Protein AF-A0A957RXN4-F1 (afdb_monomer_lite)

Secondary structure (DSSP, 8-state):
--S-EEEEETTHHHHHHTS-HHHHHHHHHHHHHHHHHSS-SS-EE--GGGTT-EEEEEETTTEEEEEEEGGGSTTTTS-SS-GGGEEEEEEEEEGGGGSS------GGGEEEE-GGG-----HHHHHHHHHHTTSSS--------TTS-HHHHHHHHHHHHHHSTT---EEEEES-HHHHHHHHHHHHHH-GGGTTTEEEEEHHHHHHHHH-PPPPS-TTTTHHHHHHHHHTS-HHHHGGGGG-HHHHHHHIIIIIGGGBPPTT-PPPHHHHTT-SEETTEE-HHHHHHHHT--HHHHHHHHHHHHHHTTSSS-HHHHHHHHHHHHHHTT---GGGGG--EEEE--GGGS-TTT-

Foldseek 3Di:
DQWFWEWEFPCACVQLVPDDLQLNLLLLVQSLCCGLPVGDPDWDAADDLCHQWIWDDSDDQFKTWIKHQQCSDPNLVVDPDRSRRYMYTYYMDTNVCRNPHDDDDDSVSIDIDQSLPGDSDDPVLVVQLVQCVPDLDGDDDDDDDPPNCSLVSLLVSVLVVLPDPVFQAEEEEEAAPVSLVVSVSSCCRNPVVSPPRYHYDYLQRQLCQQQVDDGDRDLCPCLVVQLVVLVPDDCLLQPPCVVPSVVLSCCLQFQNLLLAADAPDDDDPVCVLSRQDYNHDGDLVSSCVVVVHDSSNSVSSNVVSVVCLPPPHNVVSVSLRSSVVCVVVVVGDPSVVSGPYYHYPPCVVGHNSSD

Sequence (355 aa):
MSGYRLLKHRQYERTAEHLPDSIRRKAEWAQVLLGTRGRTPNVKTTSGYNARWRRTPVQGYHYYLWWIPLSESQLAGSLSNGAGQTILVYSIRHHDETDDPIDLASIDDFEEIALTALDPRFDEQRAVGRHVDGVETALATVKGLPGSGKTISLFYLVRDLALQSNLQHLLYVTYTSRLKRAARDFLAAQAPEMEGRVHIRTLTELEKEITGLPTYVDPLGELADFQRYLDRQPASTLGTWRRYPASLYTEVRAHILGRTFPAGYSLPESRLAEAVFSEGHFDATAYAAARGLTGDEAGAAIRLAARLREDRFFLDQTAAGRALTLVGQRKLPAWLRQIDGLIVDEVQDLTLLQI

Radius of gyration: 25.47 Å; chains: 1; bounding box: 58×52×74 Å

pLDDT: mean 87.57, std 8.86, range [48.5, 97.56]

Structure (mmCIF, N/CA/C/O backbone):
data_AF-A0A957RXN4-F1
#
_entry.id   AF-A0A957RXN4-F1
#
loop_
_atom_site.group_PDB
_atom_site.id
_atom_site.type_symbol
_atom_site.label_atom_id
_atom_site.label_alt_id
_atom_site.label_comp_id
_atom_site.label_asym_id
_atom_site.label_entity_id
_atom_site.label_seq_id
_atom_site.pdbx_PDB_ins_code
_atom_site.Cartn_x
_atom_site.Cartn_y
_atom_site.Cartn_z
_atom_site.occupancy
_atom_site.B_iso_or_equiv
_atom_site.auth_seq_id
_atom_site.auth_comp_id
_atom_site.auth_asym_id
_atom_site.auth_atom_id
_atom_site.pdbx_PDB_model_num
ATOM 1 N N . MET A 1 1 ? -4.668 -0.131 -24.607 1.00 48.50 1 MET A N 1
ATOM 2 C CA . MET A 1 1 ? -3.220 -0.385 -24.444 1.00 48.50 1 MET A CA 1
ATOM 3 C C . MET A 1 1 ? -2.751 0.329 -23.186 1.00 48.50 1 MET A C 1
ATOM 5 O O . MET A 1 1 ? -2.477 1.520 -23.242 1.00 48.50 1 MET A O 1
ATOM 9 N N . SER A 1 2 ? -2.776 -0.339 -22.032 1.00 64.56 2 SER A N 1
ATOM 10 C CA . SER A 1 2 ? -2.429 0.269 -20.738 1.00 64.56 2 SER A CA 1
ATOM 11 C C . SER A 1 2 ? -1.012 -0.129 -20.318 1.00 64.56 2 SER A C 1
ATOM 13 O O . SER A 1 2 ? -0.832 -0.915 -19.394 1.00 64.56 2 SER A O 1
ATOM 15 N N . GLY A 1 3 ? -0.003 0.366 -21.034 1.00 82.75 3 GLY A N 1
ATOM 16 C CA . GLY A 1 3 ? 1.398 0.116 -20.698 1.00 82.75 3 GLY A CA 1
ATOM 17 C C . GLY A 1 3 ? 2.375 0.725 -21.701 1.00 82.75 3 GLY A C 1
ATOM 18 O O . GLY A 1 3 ? 1.981 1.196 -22.766 1.00 82.75 3 GLY A O 1
ATOM 19 N N . TYR A 1 4 ? 3.650 0.717 -21.331 1.00 93.19 4 TYR A N 1
ATOM 20 C CA . TYR A 1 4 ? 4.792 1.068 -22.162 1.00 93.19 4 TYR A CA 1
ATOM 21 C C . TYR A 1 4 ? 5.447 -0.209 -22.682 1.00 93.19 4 TYR A C 1
ATOM 23 O O . TYR A 1 4 ? 5.631 -1.177 -21.943 1.00 93.19 4 TYR A O 1
ATOM 31 N N . ARG A 1 5 ? 5.852 -0.180 -23.948 1.00 94.12 5 ARG A N 1
ATOM 32 C CA . ARG A 1 5 ? 6.668 -1.223 -24.563 1.00 94.12 5 ARG A CA 1
ATOM 33 C C . ARG A 1 5 ? 8.074 -1.177 -23.968 1.00 94.12 5 ARG A C 1
ATOM 35 O O . ARG A 1 5 ? 8.677 -0.103 -23.901 1.00 94.12 5 ARG A O 1
ATOM 42 N N . LEU A 1 6 ? 8.598 -2.327 -23.556 1.00 95.75 6 LEU A N 1
ATOM 43 C CA . LEU A 1 6 ? 9.956 -2.449 -23.031 1.00 95.75 6 LEU A CA 1
ATOM 44 C C . LEU A 1 6 ? 10.844 -3.162 -24.037 1.00 95.75 6 LEU A C 1
ATOM 46 O O . LEU A 1 6 ? 10.557 -4.290 -24.431 1.00 95.75 6 LEU A O 1
ATOM 50 N N . LEU A 1 7 ? 11.939 -2.507 -24.405 1.00 96.44 7 LEU A N 1
ATOM 51 C CA . LEU A 1 7 ? 13.006 -3.092 -25.201 1.00 96.44 7 LEU A CA 1
ATOM 52 C C . LEU A 1 7 ? 14.244 -3.211 -24.316 1.00 96.44 7 LEU A C 1
ATOM 54 O O . LEU A 1 7 ? 14.730 -2.205 -23.798 1.00 96.44 7 LEU A O 1
ATOM 58 N N . LYS A 1 8 ? 14.743 -4.426 -24.108 1.00 96.44 8 LYS A N 1
ATOM 59 C CA . LYS A 1 8 ? 15.916 -4.699 -23.275 1.00 96.44 8 LYS A CA 1
ATOM 60 C C . LYS A 1 8 ? 17.113 -5.012 -24.154 1.00 96.44 8 LYS A C 1
ATOM 62 O O . LYS A 1 8 ? 17.022 -5.830 -25.062 1.00 96.44 8 LYS A O 1
ATOM 67 N N . HIS A 1 9 ? 18.234 -4.362 -23.880 1.00 96.69 9 HIS A N 1
ATOM 68 C CA . HIS A 1 9 ? 19.461 -4.564 -24.634 1.00 96.69 9 HIS A CA 1
ATOM 69 C C . HIS A 1 9 ? 19.964 -6.007 -24.485 1.00 96.69 9 HIS A C 1
ATOM 71 O O . HIS A 1 9 ? 19.965 -6.560 -23.382 1.00 96.69 9 HIS A O 1
ATOM 77 N N . ARG A 1 10 ? 20.460 -6.609 -25.569 1.00 94.50 10 ARG A N 1
ATOM 78 C CA . ARG A 1 10 ? 20.927 -8.010 -25.604 1.00 94.50 10 ARG A CA 1
ATOM 79 C C . ARG A 1 10 ? 22.065 -8.323 -24.636 1.00 94.50 10 ARG A C 1
ATOM 81 O O . ARG A 1 10 ? 22.272 -9.473 -24.261 1.00 94.50 10 ARG A O 1
ATOM 88 N N . GLN A 1 11 ? 22.834 -7.315 -24.229 1.00 91.38 11 GLN A N 1
ATOM 89 C CA . GLN A 1 11 ? 23.916 -7.495 -23.255 1.00 91.38 11 GLN A CA 1
ATOM 90 C C . GLN A 1 11 ? 23.453 -7.382 -21.797 1.00 91.38 11 GLN A C 1
ATOM 92 O O . GLN A 1 11 ? 24.252 -7.642 -20.900 1.00 91.38 11 GLN A O 1
ATOM 97 N N . TYR A 1 12 ? 22.189 -7.026 -21.541 1.00 94.56 12 TYR A N 1
ATOM 98 C CA . TYR A 1 12 ? 21.676 -6.827 -20.186 1.00 94.56 12 TYR A CA 1
ATOM 99 C C . TYR A 1 12 ? 21.937 -8.039 -19.288 1.00 94.56 12 TYR A C 1
ATOM 101 O O . TYR A 1 12 ? 22.478 -7.883 -18.195 1.00 94.56 12 TYR A O 1
ATOM 109 N N . GLU A 1 13 ? 21.614 -9.246 -19.765 1.00 91.62 13 GLU A N 1
ATOM 110 C CA . GLU A 1 13 ? 21.745 -10.471 -18.966 1.00 91.62 13 GLU A CA 1
ATOM 111 C C . GLU A 1 13 ? 23.191 -10.742 -18.545 1.00 91.62 13 GLU A C 1
ATOM 113 O O . GLU A 1 13 ? 23.434 -11.055 -17.384 1.00 91.62 13 GLU A O 1
ATOM 118 N N . ARG A 1 14 ? 24.168 -10.481 -19.424 1.00 87.12 14 ARG A N 1
ATOM 119 C CA . ARG A 1 14 ? 25.599 -10.609 -19.093 1.00 87.12 14 ARG A CA 1
ATOM 120 C C . ARG A 1 14 ? 26.020 -9.676 -17.956 1.00 87.12 14 ARG A C 1
ATOM 122 O O . ARG A 1 14 ? 26.818 -10.039 -17.096 1.00 87.12 14 ARG A O 1
ATOM 129 N N . THR A 1 15 ? 25.465 -8.463 -17.931 1.00 82.94 15 THR A N 1
ATOM 130 C CA . THR A 1 15 ? 25.728 -7.512 -16.837 1.00 82.94 15 THR A CA 1
ATOM 131 C C . THR A 1 15 ? 24.982 -7.873 -15.553 1.00 82.94 15 THR A C 1
ATOM 133 O O . THR A 1 15 ? 25.435 -7.535 -14.464 1.00 82.94 15 THR A O 1
ATOM 136 N N . ALA A 1 16 ? 23.845 -8.563 -15.663 1.00 91.50 16 ALA A N 1
ATOM 137 C CA . ALA A 1 16 ? 22.990 -8.881 -14.530 1.00 91.50 16 ALA A CA 1
ATOM 138 C C . ALA A 1 16 ? 23.376 -10.192 -13.829 1.00 91.50 16 ALA A C 1
ATOM 140 O O . ALA A 1 16 ? 23.262 -10.259 -12.608 1.00 91.50 16 ALA A O 1
ATOM 141 N N . GLU A 1 17 ? 23.836 -11.215 -14.558 1.00 91.06 17 GLU A N 1
ATOM 142 C CA . GLU A 1 17 ? 24.052 -12.579 -14.040 1.00 91.06 17 GLU A CA 1
ATOM 143 C C . GLU A 1 17 ? 25.021 -12.640 -12.846 1.00 91.06 17 GLU A C 1
ATOM 145 O O . GLU A 1 17 ? 24.805 -13.402 -11.904 1.00 91.06 17 GLU A O 1
ATOM 150 N N . HIS A 1 18 ? 26.026 -11.763 -12.831 1.00 90.06 18 HIS A N 1
ATOM 151 C CA . HIS A 1 18 ? 27.044 -11.680 -11.781 1.00 90.06 18 HIS A CA 1
ATOM 152 C C . HIS A 1 18 ? 26.593 -10.895 -10.537 1.00 90.06 18 HIS A C 1
ATOM 154 O O . HIS A 1 18 ? 27.286 -10.890 -9.519 1.00 90.06 18 HIS A O 1
ATOM 160 N N . LEU A 1 19 ? 25.454 -10.201 -10.604 1.00 94.25 19 LEU A N 1
ATOM 161 C CA . LEU A 1 19 ? 24.966 -9.370 -9.507 1.00 94.25 19 LEU A CA 1
ATOM 162 C C . LEU A 1 19 ? 24.178 -10.198 -8.489 1.00 94.25 19 LEU A C 1
ATOM 164 O O . LEU A 1 19 ? 23.491 -11.142 -8.876 1.00 94.25 19 LEU A O 1
ATOM 168 N N . PRO A 1 20 ? 24.179 -9.809 -7.201 1.00 94.12 20 PRO A N 1
ATOM 169 C CA . PRO A 1 20 ? 23.340 -10.444 -6.194 1.00 94.12 20 PRO A CA 1
ATOM 170 C C . PRO A 1 20 ? 21.859 -10.469 -6.588 1.00 94.12 20 PRO A C 1
ATOM 172 O O . PRO A 1 20 ? 21.327 -9.488 -7.118 1.00 94.12 20 PRO A O 1
ATOM 175 N N . ASP A 1 21 ? 21.166 -11.551 -6.233 1.00 91.12 21 ASP A N 1
ATOM 176 C CA . ASP A 1 21 ? 19.738 -11.758 -6.501 1.00 91.12 21 ASP A CA 1
ATOM 177 C C . ASP A 1 21 ? 18.871 -10.560 -6.120 1.00 91.12 21 ASP A C 1
ATOM 179 O O . ASP A 1 21 ? 18.002 -10.150 -6.884 1.00 91.12 21 ASP A O 1
ATOM 183 N N . SER A 1 22 ? 19.136 -9.939 -4.972 1.00 90.75 22 SER A N 1
ATOM 184 C CA . SER A 1 22 ? 18.389 -8.769 -4.506 1.00 90.75 22 SER A CA 1
ATOM 185 C C . SER A 1 22 ? 18.465 -7.578 -5.469 1.00 90.75 22 SER A C 1
ATOM 187 O O . SER A 1 22 ? 17.469 -6.871 -5.645 1.00 90.75 22 SER A O 1
ATOM 189 N N . ILE A 1 23 ? 19.609 -7.375 -6.134 1.00 94.25 23 ILE A N 1
ATOM 190 C CA . ILE A 1 23 ? 19.787 -6.340 -7.158 1.00 94.25 23 ILE A CA 1
ATOM 191 C C . ILE A 1 23 ? 19.003 -6.717 -8.411 1.00 94.25 23 ILE A C 1
ATOM 193 O O . ILE A 1 23 ? 18.241 -5.889 -8.915 1.00 94.25 23 ILE A O 1
ATOM 197 N N . ARG A 1 24 ? 19.137 -7.967 -8.876 1.00 94.62 24 ARG A N 1
ATOM 198 C CA . ARG A 1 24 ? 18.434 -8.466 -10.069 1.00 94.62 24 ARG A CA 1
ATOM 199 C C . ARG A 1 24 ? 16.919 -8.339 -9.919 1.00 94.62 24 ARG A C 1
ATOM 201 O O . ARG A 1 24 ? 16.276 -7.711 -10.754 1.00 94.62 24 ARG A O 1
ATOM 208 N N . ARG A 1 25 ? 16.358 -8.812 -8.801 1.00 92.69 25 ARG A N 1
ATOM 209 C CA . ARG A 1 25 ? 14.919 -8.719 -8.495 1.00 92.69 25 ARG A CA 1
ATOM 210 C C . ARG A 1 25 ? 14.430 -7.277 -8.414 1.00 92.69 25 ARG A C 1
ATOM 212 O O . ARG A 1 25 ? 13.366 -6.942 -8.931 1.00 92.69 25 ARG A O 1
ATOM 219 N N . LYS A 1 26 ? 15.213 -6.376 -7.816 1.00 93.38 26 LYS A N 1
ATOM 220 C CA . LYS A 1 26 ? 14.838 -4.959 -7.753 1.00 93.38 26 LYS A CA 1
ATOM 221 C C . LYS A 1 26 ? 14.933 -4.259 -9.111 1.00 93.38 26 LYS A C 1
ATOM 223 O O . LYS A 1 26 ? 14.117 -3.378 -9.386 1.00 93.38 26 LYS A O 1
ATOM 228 N N . ALA A 1 27 ? 15.883 -4.642 -9.960 1.00 95.62 27 ALA A N 1
ATOM 229 C CA . ALA A 1 27 ? 15.973 -4.161 -11.334 1.00 95.62 27 ALA A CA 1
ATOM 230 C C . ALA A 1 27 ? 14.812 -4.680 -12.192 1.00 95.62 27 ALA A C 1
ATOM 232 O O . ALA A 1 27 ? 14.206 -3.910 -12.930 1.00 95.62 27 ALA A O 1
ATOM 233 N N . GLU A 1 28 ? 14.446 -5.949 -12.045 1.00 95.56 28 GLU A N 1
ATOM 234 C CA . GLU A 1 28 ? 13.275 -6.550 -12.681 1.00 95.56 28 GLU A CA 1
ATOM 235 C C . GLU A 1 28 ? 11.976 -5.853 -12.241 1.00 95.56 28 GLU A C 1
ATOM 237 O O . GLU A 1 28 ? 11.159 -5.468 -13.074 1.00 95.56 28 GLU A O 1
ATOM 242 N N . TRP A 1 29 ? 11.825 -5.542 -10.949 1.00 94.88 29 TRP A N 1
ATOM 243 C CA . TRP A 1 29 ? 10.696 -4.738 -10.471 1.00 94.88 29 TRP A CA 1
ATOM 244 C C . TRP A 1 29 ? 10.676 -3.325 -11.067 1.00 94.88 29 TRP A C 1
ATOM 246 O O . TRP A 1 29 ? 9.615 -2.801 -11.412 1.00 94.88 29 TRP A O 1
ATOM 256 N N . ALA A 1 30 ? 11.839 -2.689 -11.213 1.00 95.69 30 ALA A N 1
ATOM 257 C CA . ALA A 1 30 ? 11.925 -1.399 -11.884 1.00 95.69 30 ALA A CA 1
ATOM 258 C C . ALA A 1 30 ? 11.493 -1.499 -13.356 1.00 95.69 30 ALA A C 1
ATOM 260 O O . ALA A 1 30 ? 10.769 -0.620 -13.816 1.00 95.69 30 ALA A O 1
ATOM 261 N N . GLN A 1 31 ? 11.843 -2.578 -14.061 1.00 96.81 31 GLN A N 1
ATOM 262 C CA . GLN A 1 31 ? 11.352 -2.843 -15.417 1.00 96.81 31 GLN A CA 1
ATOM 263 C C . GLN A 1 31 ? 9.829 -3.004 -15.444 1.00 96.81 31 GLN A C 1
ATOM 265 O O . GLN A 1 31 ? 9.175 -2.328 -16.232 1.00 96.81 31 GLN A O 1
ATOM 270 N N . VAL A 1 32 ? 9.243 -3.784 -14.527 1.00 95.44 32 VAL A N 1
ATOM 271 C CA . VAL A 1 32 ? 7.778 -3.900 -14.393 1.00 95.44 32 VAL A CA 1
ATOM 272 C C . VAL A 1 32 ? 7.134 -2.518 -14.255 1.00 95.44 32 VAL A C 1
ATOM 274 O O . VAL A 1 32 ? 6.214 -2.186 -14.993 1.00 95.44 32 VAL A O 1
ATOM 277 N N . LEU A 1 33 ? 7.657 -1.663 -13.371 1.00 94.69 33 LEU A N 1
ATOM 278 C CA . LEU A 1 33 ? 7.144 -0.303 -13.179 1.00 94.69 33 LEU A CA 1
ATOM 279 C C . LEU A 1 33 ? 7.286 0.583 -14.423 1.00 94.69 33 LEU A C 1
ATOM 281 O O . LEU A 1 33 ? 6.378 1.368 -14.713 1.00 94.69 33 LEU A O 1
ATOM 285 N N . LEU A 1 34 ? 8.399 0.467 -15.152 1.00 96.25 34 LEU A N 1
ATOM 286 C CA . LEU A 1 34 ? 8.597 1.166 -16.420 1.00 96.25 34 LEU A CA 1
ATOM 287 C C . LEU A 1 34 ? 7.560 0.719 -17.449 1.00 96.25 34 LEU A C 1
ATOM 289 O O . LEU A 1 34 ? 6.917 1.573 -18.047 1.00 96.25 34 LEU A O 1
ATOM 293 N N . GLY A 1 35 ? 7.325 -0.582 -17.601 1.00 94.75 35 GLY A N 1
ATOM 294 C CA . GLY A 1 35 ? 6.319 -1.080 -18.537 1.00 94.75 35 GLY A CA 1
ATOM 295 C C . GLY A 1 35 ? 4.885 -0.784 -18.098 1.00 94.75 35 GLY A C 1
ATOM 296 O O . GLY A 1 35 ? 4.019 -0.569 -18.934 1.00 94.75 35 GLY A O 1
ATOM 297 N N . THR A 1 36 ? 4.605 -0.681 -16.798 1.00 93.25 36 THR A N 1
ATOM 298 C CA . THR A 1 36 ? 3.260 -0.335 -16.315 1.00 93.25 36 THR A CA 1
ATOM 299 C C . THR A 1 36 ? 2.969 1.168 -16.407 1.00 93.25 36 THR A C 1
ATOM 301 O O . THR A 1 36 ? 1.869 1.559 -16.787 1.00 93.25 36 THR A O 1
ATOM 304 N N . ARG A 1 37 ? 3.920 2.038 -16.031 1.00 92.12 37 ARG A N 1
ATOM 305 C CA . ARG A 1 37 ? 3.672 3.487 -15.830 1.00 92.12 37 ARG A CA 1
ATOM 306 C C . ARG A 1 37 ? 4.609 4.422 -16.587 1.00 92.12 37 ARG A C 1
ATOM 308 O O . ARG A 1 37 ? 4.477 5.638 -16.457 1.00 92.12 37 ARG A O 1
ATOM 315 N N . GLY A 1 38 ? 5.608 3.890 -17.275 1.00 93.31 38 GLY A N 1
ATOM 316 C CA . GLY A 1 38 ? 6.622 4.667 -17.986 1.00 93.31 38 GLY A CA 1
ATOM 317 C C . GLY A 1 38 ? 7.681 5.313 -17.095 1.00 93.31 38 GLY A C 1
ATOM 318 O O . GLY A 1 38 ? 8.528 6.066 -17.575 1.00 93.31 38 GLY A O 1
ATOM 319 N N . ARG A 1 39 ? 7.627 5.072 -15.779 1.00 93.00 39 ARG A N 1
ATOM 320 C CA . ARG A 1 39 ? 8.529 5.678 -14.793 1.00 93.00 39 ARG A CA 1
ATOM 321 C C . ARG A 1 39 ? 8.655 4.840 -13.529 1.00 93.00 39 ARG A C 1
ATOM 323 O O . ARG A 1 39 ? 7.731 4.127 -13.141 1.00 93.00 39 ARG A O 1
ATOM 330 N N . THR A 1 40 ? 9.761 5.035 -12.820 1.00 93.62 40 THR A N 1
ATOM 331 C CA . THR A 1 40 ? 9.982 4.498 -11.471 1.00 93.62 40 THR A CA 1
ATOM 332 C C . THR A 1 40 ? 9.827 5.599 -10.410 1.00 93.62 40 THR A C 1
ATOM 334 O O . THR A 1 40 ? 9.987 6.774 -10.736 1.00 93.62 40 THR A O 1
ATOM 337 N N . PRO A 1 41 ? 9.534 5.264 -9.136 1.00 88.19 41 PRO A N 1
ATOM 338 C CA . PRO A 1 41 ? 9.367 6.257 -8.069 1.00 88.19 41 PRO A CA 1
ATOM 339 C C . PRO A 1 41 ? 10.595 7.141 -7.840 1.00 88.19 41 PRO A C 1
ATOM 341 O O . PRO A 1 41 ? 10.456 8.336 -7.614 1.00 88.19 41 PRO A O 1
ATOM 344 N N . ASN A 1 42 ? 11.788 6.546 -7.927 1.00 91.19 42 ASN A N 1
ATOM 345 C CA . ASN A 1 42 ? 13.060 7.240 -7.773 1.00 91.19 42 ASN A CA 1
ATOM 346 C C . ASN A 1 42 ? 13.817 7.179 -9.095 1.00 91.19 42 ASN A C 1
ATOM 348 O O . ASN A 1 42 ? 14.063 6.087 -9.612 1.00 91.19 42 ASN A O 1
ATOM 352 N N . VAL A 1 43 ? 14.179 8.344 -9.623 1.00 94.25 43 VAL A N 1
ATOM 353 C CA . VAL A 1 43 ? 14.952 8.496 -10.857 1.00 94.25 43 VAL A CA 1
ATOM 354 C C . VAL A 1 43 ? 16.053 9.510 -10.599 1.00 94.25 43 VAL A C 1
ATOM 356 O O . VAL A 1 43 ? 15.793 10.586 -10.065 1.00 94.25 43 VAL A O 1
ATOM 359 N N . LYS A 1 44 ? 17.280 9.171 -10.986 1.00 93.75 44 LYS A N 1
ATOM 360 C CA . LYS A 1 44 ? 18.401 10.104 -11.048 1.00 93.75 44 LYS A CA 1
ATOM 361 C C . LYS A 1 44 ? 18.721 10.407 -12.499 1.00 93.75 44 LYS A C 1
ATOM 363 O O . LYS A 1 44 ? 18.747 9.501 -13.333 1.00 93.75 44 LYS A O 1
ATOM 368 N N . THR A 1 45 ? 18.973 11.673 -12.778 1.00 91.94 45 THR A N 1
ATOM 369 C CA . THR A 1 45 ? 19.451 12.129 -14.078 1.00 91.94 45 THR A CA 1
ATOM 370 C C . THR A 1 45 ? 20.955 11.894 -14.213 1.00 91.94 45 THR A C 1
ATOM 372 O O . THR A 1 45 ? 21.659 11.546 -13.251 1.00 91.94 45 THR A O 1
ATOM 375 N N . THR A 1 46 ? 21.432 12.048 -15.438 1.00 92.31 46 THR A N 1
ATOM 376 C CA . THR A 1 46 ? 22.833 11.943 -15.845 1.00 92.31 46 THR A CA 1
ATOM 377 C C . THR A 1 46 ? 23.242 13.207 -16.597 1.00 92.31 46 THR A C 1
ATOM 379 O O . THR A 1 46 ? 22.401 13.946 -17.119 1.00 92.31 46 THR A O 1
ATOM 382 N N . SER A 1 47 ? 24.545 13.452 -16.653 1.00 89.00 47 SER A N 1
ATOM 383 C CA . SER A 1 47 ? 25.182 14.552 -17.382 1.00 89.00 47 SER A CA 1
ATOM 384 C C . SER A 1 47 ? 26.313 14.015 -18.267 1.00 89.00 47 SER A C 1
ATOM 386 O O . SER A 1 47 ? 26.600 12.820 -18.240 1.00 89.00 47 SER A O 1
ATOM 388 N N . GLY A 1 48 ? 26.958 14.882 -19.053 1.00 90.50 48 GLY A N 1
ATOM 389 C CA . GLY A 1 48 ? 28.087 14.490 -19.906 1.00 90.50 48 GLY A CA 1
ATOM 390 C C . GLY A 1 48 ? 27.667 13.599 -21.079 1.00 90.50 48 GLY A C 1
ATOM 391 O O . GLY A 1 48 ? 26.590 13.795 -21.644 1.00 90.50 48 GLY A O 1
ATOM 392 N N . TYR A 1 49 ? 28.505 12.617 -21.432 1.00 87.38 49 TYR A N 1
ATOM 393 C CA . TYR A 1 49 ? 28.267 11.685 -22.549 1.00 87.38 49 TYR A CA 1
ATOM 394 C C . TYR A 1 49 ? 26.927 10.957 -22.451 1.00 87.38 49 TYR A C 1
ATOM 396 O O . TYR A 1 49 ? 26.266 10.715 -23.456 1.00 87.38 49 TYR A O 1
ATOM 404 N N . ASN A 1 50 ? 26.498 10.670 -21.225 1.00 92.31 50 ASN A N 1
ATOM 405 C CA . ASN A 1 50 ? 25.268 9.950 -20.953 1.00 92.31 50 ASN A CA 1
ATOM 406 C C . ASN A 1 50 ? 24.075 10.873 -20.690 1.00 92.31 50 ASN A C 1
ATOM 408 O O . ASN A 1 50 ? 23.089 10.422 -20.109 1.00 92.31 50 ASN A O 1
ATOM 412 N N . ALA A 1 51 ? 24.126 12.157 -21.058 1.00 89.12 51 ALA A N 1
ATOM 413 C CA . ALA A 1 51 ? 22.997 13.067 -20.878 1.00 89.12 51 ALA A CA 1
ATOM 414 C C . ALA A 1 51 ? 21.689 12.463 -21.432 1.00 89.12 51 ALA A C 1
ATOM 416 O O . ALA A 1 51 ? 21.689 11.803 -22.469 1.00 89.12 51 ALA A O 1
ATOM 417 N N . ARG A 1 52 ? 20.568 12.719 -20.739 1.00 91.69 52 ARG A N 1
ATOM 418 C CA . ARG A 1 52 ? 19.207 12.179 -20.993 1.00 91.69 52 ARG A CA 1
ATOM 419 C C . ARG A 1 52 ? 18.952 10.747 -20.529 1.00 91.69 52 ARG A C 1
ATOM 421 O O . ARG A 1 52 ? 17.789 10.389 -20.342 1.00 91.69 52 ARG A O 1
ATOM 428 N N . TRP A 1 53 ? 19.989 9.953 -20.279 1.00 95.25 53 TRP A N 1
ATOM 429 C CA . TRP A 1 53 ? 19.796 8.673 -19.609 1.00 95.25 53 TRP A CA 1
ATOM 430 C C . TRP A 1 53 ? 19.236 8.857 -18.197 1.00 95.25 53 TRP A C 1
ATOM 432 O O . TRP A 1 53 ? 19.419 9.873 -17.520 1.00 95.25 53 TRP A O 1
ATOM 442 N N . ARG A 1 54 ? 18.503 7.846 -17.747 1.00 96.56 54 ARG A N 1
ATOM 443 C CA . ARG A 1 54 ? 17.881 7.813 -16.429 1.00 96.56 54 ARG A CA 1
ATOM 444 C C . ARG A 1 54 ? 18.404 6.621 -15.661 1.00 96.56 54 ARG A C 1
ATOM 446 O O . ARG A 1 54 ? 18.641 5.551 -16.216 1.00 96.56 54 ARG A O 1
ATOM 453 N N . ARG A 1 55 ? 18.563 6.825 -14.357 1.00 96.25 55 ARG A N 1
ATOM 454 C CA . ARG A 1 55 ? 19.104 5.834 -13.432 1.00 96.25 55 ARG A CA 1
ATOM 455 C C . ARG A 1 55 ? 18.118 5.577 -12.312 1.00 96.25 55 ARG A C 1
ATOM 457 O O . ARG A 1 55 ? 17.838 6.467 -11.507 1.00 96.25 55 ARG A O 1
ATOM 464 N N . THR A 1 56 ? 17.621 4.353 -12.221 1.00 96.75 56 THR A N 1
ATOM 465 C CA . THR A 1 56 ? 16.781 3.920 -11.101 1.00 96.75 56 THR A CA 1
ATOM 466 C C . THR A 1 56 ? 17.646 3.177 -10.086 1.00 96.75 56 THR A C 1
ATOM 468 O O . THR A 1 56 ? 18.243 2.166 -10.447 1.00 96.75 56 THR A O 1
ATOM 471 N N . PRO A 1 57 ? 17.732 3.622 -8.819 1.00 95.62 57 PRO A N 1
ATOM 472 C CA . PRO A 1 57 ? 18.554 2.944 -7.821 1.00 95.62 57 PRO A CA 1
ATOM 473 C C . PRO A 1 57 ? 18.028 1.538 -7.505 1.00 95.62 57 PRO A C 1
ATOM 475 O O . PRO A 1 57 ? 16.898 1.380 -7.030 1.00 95.62 57 PRO A O 1
ATOM 478 N N . VAL A 1 58 ? 18.864 0.519 -7.706 1.00 93.69 58 VAL A N 1
ATOM 479 C CA . VAL A 1 58 ? 18.541 -0.893 -7.426 1.00 93.69 58 VAL A CA 1
ATOM 480 C C . VAL A 1 58 ? 19.281 -1.436 -6.203 1.00 93.69 58 VAL A C 1
ATOM 482 O O . VAL A 1 58 ? 18.809 -2.380 -5.584 1.00 93.69 58 VAL A O 1
ATOM 485 N N . GLN A 1 59 ? 20.321 -0.750 -5.725 1.00 91.19 59 GLN A N 1
ATOM 486 C CA . GLN A 1 59 ? 20.929 -1.009 -4.416 1.00 91.19 59 GLN A CA 1
ATOM 487 C C . GLN A 1 59 ? 21.506 0.284 -3.830 1.00 91.19 59 GLN A C 1
ATOM 489 O O . GLN A 1 59 ? 22.613 0.687 -4.175 1.00 91.19 59 GLN A O 1
ATOM 494 N N . GLY A 1 60 ? 20.752 0.946 -2.945 1.00 84.94 60 GLY A N 1
ATOM 495 C CA . GLY A 1 60 ? 21.189 2.193 -2.309 1.00 84.94 60 GLY A CA 1
ATOM 496 C C . GLY A 1 60 ? 21.733 3.208 -3.321 1.00 84.94 60 GLY A C 1
ATOM 497 O O . GLY A 1 60 ? 21.035 3.571 -4.267 1.00 84.94 60 GLY A O 1
ATOM 498 N N . TYR A 1 61 ? 22.982 3.628 -3.121 1.00 87.44 61 TYR A N 1
ATOM 499 C CA . TYR A 1 61 ? 23.710 4.528 -4.018 1.00 87.44 61 TYR A CA 1
ATOM 500 C C . TYR A 1 61 ? 24.734 3.817 -4.915 1.00 87.44 61 TYR A C 1
ATOM 502 O O . TYR A 1 61 ? 25.435 4.503 -5.653 1.00 87.44 61 TYR A O 1
ATOM 510 N N . HIS A 1 62 ? 24.793 2.483 -4.877 1.00 92.88 62 HIS A N 1
ATOM 511 C CA . HIS A 1 62 ? 25.861 1.690 -5.489 1.00 92.88 62 HIS A CA 1
ATOM 512 C C . HIS A 1 62 ? 25.516 1.187 -6.883 1.00 92.88 62 HIS A C 1
ATOM 514 O O . HIS A 1 62 ? 26.343 1.314 -7.771 1.00 92.88 62 HIS A O 1
ATOM 520 N N . TYR A 1 63 ? 24.307 0.660 -7.095 1.00 96.00 63 TYR A N 1
ATOM 521 C CA . TYR A 1 63 ? 23.895 0.126 -8.398 1.00 96.00 63 TYR A CA 1
ATOM 522 C C . TYR A 1 63 ? 22.616 0.773 -8.911 1.00 96.00 63 TYR A C 1
ATOM 524 O O . TYR A 1 63 ? 21.668 1.020 -8.150 1.00 96.00 63 TYR A O 1
ATOM 532 N N . TYR A 1 64 ? 22.572 0.985 -10.225 1.00 96.75 64 TYR A N 1
ATOM 533 C CA . TYR A 1 64 ? 21.463 1.622 -10.924 1.00 96.75 64 TYR A CA 1
ATOM 534 C C . TYR A 1 64 ? 21.047 0.829 -12.159 1.00 96.75 64 TYR A C 1
ATOM 536 O O . TYR A 1 64 ? 21.895 0.396 -12.933 1.00 96.75 64 TYR A O 1
ATOM 544 N N . LEU A 1 65 ? 19.738 0.698 -12.369 1.00 97.56 65 LEU A N 1
ATOM 545 C CA . LEU A 1 65 ? 19.169 0.312 -13.656 1.00 97.56 65 LEU A CA 1
ATOM 546 C C . LEU A 1 65 ? 19.195 1.524 -14.589 1.00 97.56 65 LEU A C 1
ATOM 548 O O . LEU A 1 65 ? 18.623 2.566 -14.251 1.00 97.56 65 LEU A O 1
ATOM 552 N N . TRP A 1 66 ? 19.816 1.370 -15.753 1.00 97.19 66 TRP A N 1
ATOM 553 C CA . TRP A 1 66 ? 19.919 2.403 -16.778 1.00 97.19 66 TRP A CA 1
ATOM 554 C C . TRP A 1 66 ? 18.867 2.218 -17.859 1.00 97.19 66 TRP A C 1
ATOM 556 O O . TRP A 1 66 ? 18.727 1.137 -18.436 1.00 97.19 66 TRP A O 1
ATOM 566 N N . TRP A 1 67 ? 18.125 3.286 -18.131 1.00 97.31 67 TRP A N 1
ATOM 567 C CA . TRP A 1 67 ? 17.042 3.279 -19.105 1.00 97.31 67 TRP A CA 1
ATOM 568 C C . TRP A 1 67 ? 16.818 4.663 -19.714 1.00 97.31 67 TRP A C 1
ATOM 570 O O . TRP A 1 67 ? 17.241 5.681 -19.161 1.00 97.31 67 TRP A O 1
ATOM 580 N N . ILE A 1 68 ? 16.130 4.706 -20.851 1.00 96.50 68 ILE A N 1
ATOM 581 C CA . ILE A 1 68 ? 15.772 5.945 -21.547 1.00 96.50 68 ILE A CA 1
ATOM 582 C C . ILE A 1 68 ? 14.472 5.743 -22.345 1.00 96.50 68 ILE A C 1
ATOM 584 O O . ILE A 1 68 ? 14.283 4.678 -22.937 1.00 96.50 68 ILE A O 1
ATOM 588 N N . PRO A 1 69 ? 13.541 6.713 -22.384 1.00 95.56 69 PRO A N 1
ATOM 589 C CA . PRO A 1 69 ? 12.456 6.682 -23.363 1.00 95.56 69 PRO A CA 1
ATOM 590 C C . PRO A 1 69 ? 13.022 6.729 -24.781 1.00 95.56 69 PRO A C 1
ATOM 592 O O . PRO A 1 69 ? 13.893 7.550 -25.066 1.00 95.56 69 PRO A O 1
ATOM 595 N N . LEU A 1 70 ? 12.510 5.900 -25.691 1.00 94.62 70 LEU A N 1
ATOM 596 C CA . LEU A 1 70 ? 13.011 5.842 -27.067 1.00 94.62 70 LEU A CA 1
ATOM 597 C C . LEU A 1 70 ? 12.964 7.222 -27.742 1.00 94.62 70 LEU A C 1
ATOM 599 O O . LEU A 1 70 ? 13.928 7.607 -28.401 1.00 94.62 70 LEU A O 1
ATOM 603 N N . SER A 1 71 ? 11.907 8.001 -27.492 1.00 92.62 71 SER A N 1
ATOM 604 C CA . SER A 1 71 ? 11.741 9.376 -27.985 1.00 92.62 71 SER A CA 1
ATOM 605 C C . SER A 1 71 ? 12.822 10.367 -27.532 1.00 92.62 71 SER A C 1
ATOM 607 O O . SER A 1 71 ? 12.967 11.421 -28.142 1.00 92.62 71 SER A O 1
ATOM 609 N N . GLU A 1 72 ? 13.558 10.073 -26.458 1.00 92.50 72 GLU A N 1
ATOM 610 C CA . GLU A 1 72 ? 14.638 10.923 -25.930 1.00 92.50 72 GLU A CA 1
ATOM 611 C C . GLU A 1 72 ? 16.036 10.435 -26.346 1.00 92.50 72 GLU A C 1
ATOM 613 O O . GLU A 1 72 ? 17.026 11.149 -26.150 1.00 92.50 72 GLU A O 1
ATOM 618 N N . SER A 1 73 ? 16.111 9.237 -26.931 1.00 91.88 73 SER A N 1
ATOM 619 C CA . SER A 1 73 ? 17.347 8.606 -27.389 1.00 91.88 73 SER A CA 1
ATOM 620 C C . SER A 1 73 ? 17.750 9.053 -28.798 1.00 91.88 73 SER A C 1
ATOM 622 O O . SER A 1 73 ? 16.964 9.637 -29.544 1.00 91.88 73 SER A O 1
ATOM 624 N N . GLN A 1 74 ? 18.977 8.714 -29.194 1.00 88.75 74 GLN A N 1
ATOM 625 C CA . GLN A 1 74 ? 19.468 8.919 -30.562 1.00 88.75 74 GLN A CA 1
ATOM 626 C C . GLN A 1 74 ? 18.732 8.036 -31.589 1.00 88.75 74 GLN A C 1
ATOM 628 O O . GLN A 1 74 ? 18.728 8.339 -32.777 1.00 88.75 74 GLN A O 1
ATOM 633 N N . LEU A 1 75 ? 18.041 6.989 -31.124 1.00 89.69 75 LEU A N 1
ATOM 634 C CA . LEU A 1 75 ? 17.284 6.045 -31.943 1.00 89.69 75 LEU A CA 1
ATOM 635 C C . LEU A 1 75 ? 15.813 6.455 -32.125 1.00 89.69 75 LEU A C 1
ATOM 637 O O . LEU A 1 75 ? 15.019 5.650 -32.606 1.00 89.69 75 LEU A O 1
ATOM 641 N N . ALA A 1 76 ? 15.405 7.677 -31.763 1.00 86.00 76 ALA A N 1
ATOM 642 C CA . ALA A 1 76 ? 13.996 8.091 -31.791 1.00 86.00 76 ALA A CA 1
ATOM 643 C C . ALA A 1 76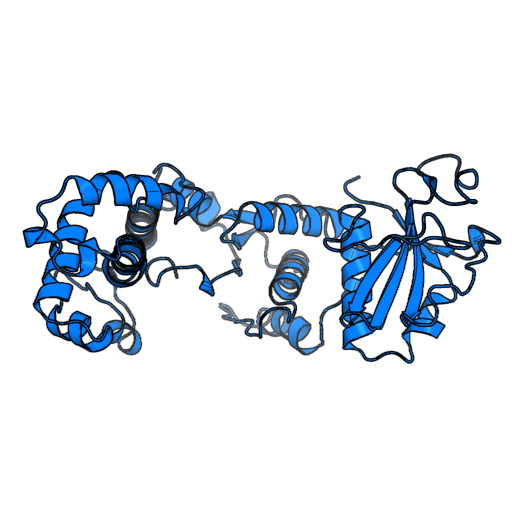 ? 13.315 7.921 -33.169 1.00 86.00 76 ALA A C 1
ATOM 645 O O . ALA A 1 76 ? 12.116 7.660 -33.225 1.00 86.00 76 ALA A O 1
ATOM 646 N N . GLY A 1 77 ? 14.077 8.028 -34.266 1.00 82.12 77 GLY A N 1
ATOM 647 C CA . GLY A 1 77 ? 13.593 7.832 -35.640 1.00 82.12 77 GLY A CA 1
ATOM 648 C C . GLY A 1 77 ? 13.553 6.375 -36.125 1.00 82.12 77 GLY A C 1
ATOM 649 O O . GLY A 1 77 ? 13.118 6.131 -37.245 1.00 82.12 77 GLY A O 1
ATOM 650 N N . SER A 1 78 ? 14.007 5.412 -35.315 1.00 80.00 78 SER A N 1
ATOM 651 C CA . SER A 1 78 ? 14.105 3.991 -35.700 1.00 80.00 78 SER A CA 1
ATOM 652 C C . SER A 1 78 ? 12.753 3.275 -35.782 1.00 80.00 78 SER A C 1
ATOM 654 O O . SER A 1 78 ? 12.624 2.289 -36.503 1.00 80.00 78 SER A O 1
ATOM 656 N N . LEU A 1 79 ? 11.730 3.778 -35.083 1.00 75.62 79 LEU A N 1
ATOM 657 C CA . LEU A 1 79 ? 10.369 3.249 -35.129 1.00 75.62 79 LEU A CA 1
ATOM 658 C C . LEU A 1 79 ? 9.416 4.310 -35.676 1.00 75.62 79 LEU A C 1
ATOM 660 O O . LEU A 1 79 ? 9.268 5.385 -35.098 1.00 75.62 79 LEU A O 1
ATOM 664 N N . SER A 1 80 ? 8.722 3.974 -36.764 1.00 66.38 80 SER A N 1
ATOM 665 C CA . SER A 1 80 ? 7.743 4.852 -37.416 1.00 66.38 80 SER A CA 1
ATOM 666 C C . SER A 1 80 ? 6.505 5.133 -36.553 1.00 66.38 80 SER A C 1
ATOM 668 O O . SER A 1 80 ? 5.868 6.164 -36.738 1.00 66.38 80 SER A O 1
ATOM 670 N N . ASN A 1 81 ? 6.188 4.260 -35.586 1.00 70.38 81 ASN A N 1
ATOM 671 C CA . ASN A 1 81 ? 5.085 4.406 -34.633 1.00 70.38 81 ASN A CA 1
ATOM 672 C C . ASN A 1 81 ? 5.497 3.921 -33.229 1.00 70.38 81 ASN A C 1
ATOM 674 O O . ASN A 1 81 ? 6.251 2.962 -33.088 1.00 70.38 81 ASN A O 1
ATOM 678 N N . GLY A 1 82 ? 4.966 4.555 -32.176 1.00 73.19 82 GLY A N 1
ATOM 679 C CA . GLY A 1 82 ? 5.101 4.073 -30.790 1.00 73.19 82 GLY A CA 1
ATOM 680 C C . GLY A 1 82 ? 6.349 4.531 -30.021 1.00 73.19 82 GLY A C 1
ATOM 681 O O . GLY A 1 82 ? 6.534 4.122 -28.873 1.00 73.19 82 GLY A O 1
ATOM 682 N N . ALA A 1 83 ? 7.177 5.419 -30.585 1.00 75.19 83 ALA A N 1
ATOM 683 C CA . ALA A 1 83 ? 8.393 5.910 -29.922 1.00 75.19 83 ALA A CA 1
ATOM 684 C C . ALA A 1 83 ? 8.126 6.598 -28.567 1.00 75.19 83 ALA A C 1
ATOM 686 O O . ALA A 1 83 ? 8.892 6.422 -27.622 1.00 75.19 83 ALA A O 1
ATOM 687 N N . GLY A 1 84 ? 7.005 7.318 -28.436 1.00 80.19 84 GLY A N 1
ATOM 688 C CA . GLY A 1 84 ? 6.601 7.972 -27.182 1.00 80.19 84 GLY A CA 1
ATOM 689 C C . GLY A 1 84 ? 6.111 7.021 -26.080 1.00 80.19 84 GLY A C 1
ATOM 690 O O . GLY A 1 84 ? 5.964 7.442 -24.935 1.00 80.19 84 GLY A O 1
ATOM 691 N N . GLN A 1 85 ? 5.864 5.748 -26.401 1.00 89.94 85 GLN A N 1
ATOM 692 C CA . GLN A 1 85 ? 5.426 4.714 -25.453 1.00 89.94 85 GLN A CA 1
ATOM 693 C C . GLN A 1 85 ? 6.409 3.539 -25.378 1.00 89.94 85 GLN A C 1
ATOM 695 O O . GLN A 1 85 ? 6.058 2.473 -24.883 1.00 89.94 85 GLN A O 1
ATOM 700 N N . THR A 1 86 ? 7.643 3.730 -25.848 1.00 95.19 86 THR A N 1
ATOM 701 C CA . THR A 1 86 ? 8.692 2.707 -25.814 1.00 95.19 86 THR A CA 1
ATOM 702 C C . THR A 1 86 ? 9.821 3.148 -24.893 1.00 95.19 86 THR A C 1
ATOM 704 O O . THR A 1 86 ? 10.270 4.294 -24.951 1.00 95.19 86 THR A O 1
ATOM 707 N N . ILE A 1 87 ? 10.291 2.243 -24.039 1.00 96.81 87 ILE A N 1
ATOM 708 C CA . ILE A 1 87 ? 11.409 2.468 -23.122 1.00 96.81 87 ILE A CA 1
ATOM 709 C C . ILE A 1 87 ? 12.506 1.4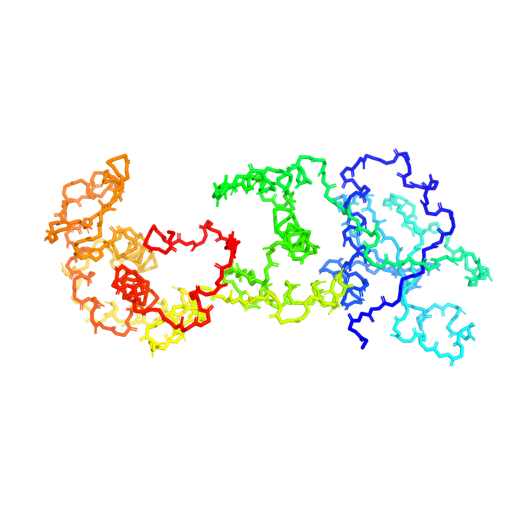57 -23.424 1.00 96.81 87 ILE A C 1
ATOM 711 O O . ILE A 1 87 ? 12.257 0.254 -23.484 1.00 96.81 87 ILE A O 1
ATOM 715 N N . LEU A 1 88 ? 13.724 1.968 -23.578 1.00 97.38 88 LEU A N 1
ATOM 716 C CA . LEU A 1 88 ? 14.933 1.175 -23.717 1.00 97.38 88 LEU A CA 1
ATOM 717 C C . LEU A 1 88 ? 15.525 0.922 -22.329 1.00 97.38 88 LEU A C 1
ATOM 719 O O . LEU A 1 88 ? 15.797 1.866 -21.585 1.00 97.38 88 LEU A O 1
ATOM 723 N N . VAL A 1 89 ? 15.737 -0.343 -21.988 1.00 97.44 89 VAL A N 1
ATOM 724 C CA . VAL A 1 89 ? 16.424 -0.802 -20.778 1.00 97.44 89 VAL A CA 1
ATOM 725 C C . VAL A 1 89 ? 17.792 -1.323 -21.195 1.00 97.44 89 VAL A C 1
ATOM 727 O O . VAL A 1 89 ? 17.880 -2.269 -21.973 1.00 97.44 89 VAL A O 1
ATOM 730 N N . TYR A 1 90 ? 18.862 -0.702 -20.704 1.00 96.44 90 TYR A N 1
ATOM 731 C CA . TYR A 1 90 ? 20.207 -0.959 -21.220 1.00 96.44 90 TYR A CA 1
ATOM 732 C C . TYR A 1 90 ? 20.997 -1.949 -20.364 1.00 96.44 90 TYR A C 1
ATOM 734 O O . TYR A 1 90 ? 21.286 -3.059 -20.801 1.00 96.44 90 TYR A O 1
ATOM 742 N N . SER A 1 91 ? 21.327 -1.578 -19.128 1.00 96.00 91 SER A N 1
ATOM 743 C CA . SER A 1 91 ? 22.109 -2.429 -18.227 1.00 96.00 91 SER A CA 1
ATOM 744 C C . SER A 1 91 ? 21.885 -2.059 -16.762 1.00 96.00 91 SER A C 1
ATOM 746 O O . SER A 1 91 ? 21.229 -1.060 -16.440 1.00 96.00 91 SER A O 1
ATOM 748 N N . ILE A 1 92 ? 22.435 -2.871 -15.860 1.00 96.38 92 ILE A N 1
ATOM 749 C CA . ILE A 1 92 ? 22.655 -2.480 -14.467 1.00 96.38 92 ILE A CA 1
ATOM 750 C C . ILE A 1 92 ? 24.124 -2.076 -14.350 1.00 96.38 92 ILE A C 1
ATOM 752 O O . ILE A 1 92 ? 24.988 -2.816 -14.808 1.00 96.38 92 ILE A O 1
ATOM 756 N N . ARG A 1 93 ? 24.404 -0.907 -13.770 1.00 94.69 93 ARG A N 1
ATOM 757 C CA . ARG A 1 93 ? 25.775 -0.403 -13.600 1.00 94.69 93 ARG A CA 1
ATOM 758 C C . ARG A 1 93 ? 26.056 0.006 -12.168 1.00 94.69 93 ARG A C 1
ATOM 760 O O . ARG A 1 93 ? 25.141 0.464 -11.469 1.00 94.69 93 ARG A O 1
ATOM 767 N N . HIS A 1 94 ? 27.311 -0.122 -11.765 1.00 94.75 94 HIS A N 1
ATOM 768 C CA . HIS A 1 94 ? 27.833 0.460 -10.542 1.00 94.75 94 HIS A CA 1
ATOM 769 C C . HIS A 1 94 ? 27.912 1.992 -10.661 1.00 94.75 94 HIS A C 1
ATOM 771 O O . HIS A 1 94 ? 27.897 2.565 -11.749 1.00 94.75 94 HIS A O 1
ATOM 777 N N . HIS A 1 95 ? 27.958 2.690 -9.530 1.00 92.31 95 HIS A N 1
ATOM 778 C CA . HIS A 1 95 ? 27.990 4.149 -9.499 1.00 92.31 95 HIS A CA 1
ATOM 779 C C . HIS A 1 95 ? 29.281 4.739 -10.078 1.00 92.31 95 HIS A C 1
ATOM 781 O O . HIS A 1 95 ? 29.234 5.851 -10.601 1.00 92.31 95 HIS A O 1
ATOM 787 N N . ASP A 1 96 ? 30.373 3.976 -10.053 1.00 92.56 96 ASP A N 1
ATOM 788 C CA . ASP A 1 96 ? 31.658 4.359 -10.650 1.00 92.56 96 ASP A CA 1
ATOM 789 C C . ASP A 1 96 ? 31.615 4.350 -12.187 1.00 92.56 96 ASP A C 1
ATOM 791 O O . ASP A 1 96 ? 32.314 5.120 -12.830 1.00 92.56 96 ASP A O 1
ATOM 795 N N . GLU A 1 97 ? 30.720 3.563 -12.784 1.00 90.25 97 GLU A N 1
ATOM 796 C CA . GLU A 1 97 ? 30.556 3.416 -14.242 1.00 90.25 97 GLU A CA 1
ATOM 797 C C . GLU A 1 97 ? 29.583 4.468 -14.819 1.00 90.25 97 GLU A C 1
ATOM 799 O O . GLU A 1 97 ? 28.981 4.297 -15.886 1.00 90.25 97 GLU A O 1
ATOM 804 N N . THR A 1 98 ? 29.325 5.548 -14.068 1.00 87.50 98 THR A N 1
ATOM 805 C CA . THR A 1 98 ? 28.343 6.573 -14.460 1.00 87.50 98 THR A CA 1
ATOM 806 C C . THR A 1 98 ? 28.798 7.379 -15.669 1.00 87.50 98 THR A C 1
ATOM 808 O O . THR A 1 98 ? 27.965 7.749 -16.504 1.00 87.50 98 THR A O 1
ATOM 811 N N . ASP A 1 99 ? 30.097 7.636 -15.759 1.00 89.06 99 ASP A N 1
ATOM 812 C CA . ASP A 1 99 ? 30.680 8.465 -16.811 1.00 89.06 99 ASP A CA 1
ATOM 813 C C . ASP A 1 99 ? 31.111 7.644 -18.036 1.00 89.06 99 ASP A C 1
ATOM 815 O O . ASP A 1 99 ? 31.400 8.225 -19.084 1.00 89.06 99 ASP A O 1
ATOM 819 N N . ASP A 1 100 ? 31.059 6.309 -17.946 1.00 91.94 100 ASP A N 1
ATOM 820 C CA . ASP A 1 100 ? 31.344 5.400 -19.056 1.00 91.94 100 ASP A CA 1
ATOM 821 C C . ASP A 1 100 ? 30.289 5.566 -20.160 1.00 91.94 100 ASP A C 1
ATOM 823 O O . ASP A 1 100 ? 29.101 5.310 -19.911 1.00 91.94 100 ASP A O 1
ATOM 827 N N . PRO A 1 101 ? 30.661 5.977 -21.385 1.00 90.88 101 PRO A N 1
ATOM 828 C CA . PRO A 1 101 ? 29.695 6.248 -22.443 1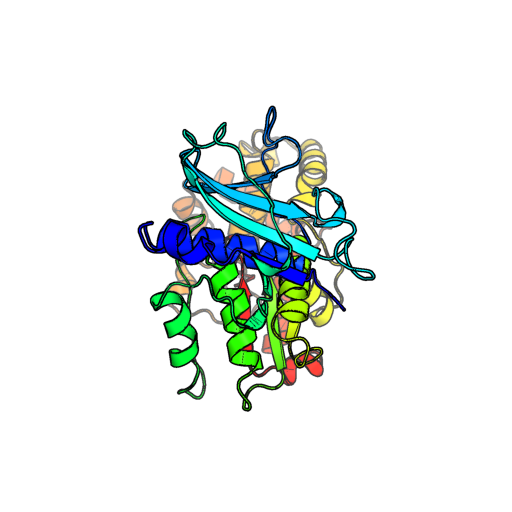.00 90.88 101 PRO A CA 1
ATOM 829 C C . PRO A 1 101 ? 28.807 5.039 -22.766 1.00 90.88 101 PRO A C 1
ATOM 831 O O . PRO A 1 101 ? 29.267 3.897 -22.824 1.00 90.88 101 PRO A O 1
ATOM 834 N N . ILE A 1 102 ? 27.517 5.288 -22.981 1.00 91.06 102 ILE A N 1
ATOM 835 C CA . ILE A 1 102 ? 26.605 4.321 -23.593 1.00 91.06 102 ILE A CA 1
ATOM 836 C C . ILE A 1 102 ? 26.538 4.615 -25.087 1.00 91.06 102 ILE A C 1
ATOM 838 O O . ILE A 1 102 ? 26.000 5.646 -25.492 1.00 91.06 102 ILE A O 1
ATOM 842 N N . ASP A 1 103 ? 27.060 3.692 -25.889 1.00 85.75 103 ASP A N 1
ATOM 843 C CA . ASP A 1 103 ? 26.936 3.741 -27.341 1.00 85.75 103 ASP A CA 1
ATOM 844 C C . ASP A 1 103 ? 25.666 2.999 -27.784 1.00 85.75 103 ASP A C 1
ATOM 846 O O . ASP A 1 103 ? 25.464 1.831 -27.447 1.00 85.75 103 ASP A O 1
ATOM 850 N N . LEU A 1 104 ? 24.782 3.699 -28.498 1.00 85.25 104 LEU A N 1
ATOM 851 C CA . LEU A 1 104 ? 23.541 3.153 -29.047 1.00 85.25 104 LEU A CA 1
ATOM 852 C C . LEU A 1 104 ? 23.691 3.016 -30.562 1.00 85.25 104 LEU A C 1
ATOM 854 O O . LEU A 1 104 ? 23.324 3.927 -31.304 1.00 85.25 104 LEU A O 1
ATOM 858 N N . ALA A 1 105 ? 24.207 1.873 -31.012 1.00 83.94 105 ALA A N 1
ATOM 859 C CA . ALA A 1 105 ? 24.462 1.629 -32.428 1.00 83.94 105 ALA A CA 1
ATOM 860 C C . ALA A 1 105 ? 23.177 1.330 -33.220 1.00 83.94 105 ALA A C 1
ATOM 862 O O . ALA A 1 105 ? 22.939 1.950 -34.258 1.00 83.94 105 ALA A O 1
ATOM 863 N N . SER A 1 106 ? 22.334 0.405 -32.742 1.00 91.19 106 SER A N 1
ATOM 864 C CA . SER A 1 106 ? 21.083 0.042 -33.418 1.00 91.19 106 SER A CA 1
ATOM 865 C C . SER A 1 106 ? 19.947 -0.291 -32.449 1.00 91.19 106 SER A C 1
ATOM 867 O O . SER A 1 106 ? 20.153 -0.734 -31.320 1.00 91.19 106 SER A O 1
ATOM 869 N N . ILE A 1 107 ? 18.708 -0.121 -32.921 1.00 92.25 107 ILE A N 1
ATOM 870 C CA . ILE A 1 107 ? 17.516 -0.636 -32.234 1.00 92.25 107 ILE A CA 1
ATOM 871 C C . ILE A 1 107 ? 17.475 -2.171 -32.250 1.00 92.25 107 ILE A C 1
ATOM 873 O O . ILE A 1 107 ? 16.899 -2.772 -31.348 1.00 92.25 107 ILE A O 1
ATOM 877 N N . ASP A 1 108 ? 18.138 -2.798 -33.226 1.00 92.31 108 ASP A N 1
ATOM 878 C CA . ASP A 1 108 ? 18.216 -4.256 -33.376 1.00 92.31 108 ASP A CA 1
ATOM 879 C C . ASP A 1 108 ? 19.049 -4.924 -32.274 1.00 92.31 108 ASP A C 1
ATOM 881 O O . ASP A 1 108 ? 19.000 -6.145 -32.114 1.00 92.31 108 ASP A O 1
ATOM 885 N N . ASP A 1 109 ? 19.795 -4.136 -31.495 1.00 94.12 109 ASP A N 1
ATOM 886 C CA . ASP A 1 109 ? 20.514 -4.593 -30.303 1.00 94.12 109 ASP A CA 1
ATOM 887 C C . ASP A 1 109 ? 19.589 -4.776 -29.092 1.00 94.12 109 ASP A C 1
ATOM 889 O O . ASP A 1 109 ? 20.028 -5.218 -28.025 1.00 94.12 109 ASP A O 1
ATOM 893 N N . PHE A 1 110 ? 18.303 -4.448 -29.241 1.00 95.31 110 PHE A N 1
ATOM 894 C CA . PHE A 1 110 ? 17.294 -4.592 -28.209 1.00 95.31 110 PHE A CA 1
ATOM 895 C C . PHE A 1 110 ? 16.240 -5.628 -28.585 1.00 95.31 110 PHE A C 1
ATOM 897 O O . PHE A 1 110 ? 15.819 -5.756 -29.732 1.00 95.31 110 PHE A O 1
ATOM 904 N N . GLU A 1 111 ? 15.760 -6.329 -27.567 1.00 95.25 111 GLU A N 1
ATOM 905 C CA . GLU A 1 111 ? 14.709 -7.328 -27.684 1.00 95.25 111 GLU A CA 1
ATOM 906 C C . GLU A 1 111 ? 13.503 -6.910 -26.858 1.00 95.25 111 GLU A C 1
ATOM 908 O O . GLU A 1 111 ? 13.626 -6.385 -25.748 1.00 95.25 111 GLU A O 1
ATOM 913 N N . GLU A 1 112 ? 12.316 -7.119 -27.415 1.00 95.00 112 GLU A N 1
ATOM 914 C CA . GLU A 1 112 ? 11.081 -6.815 -26.713 1.00 95.00 112 GLU A CA 1
ATOM 915 C C . GLU A 1 112 ? 10.823 -7.817 -25.594 1.00 95.00 112 GLU A C 1
ATOM 917 O O . GLU A 1 112 ? 10.951 -9.027 -25.776 1.00 95.00 112 GLU A O 1
ATOM 922 N N . ILE A 1 113 ? 10.419 -7.297 -24.438 1.00 93.69 113 ILE A N 1
ATOM 923 C CA . ILE A 1 113 ? 10.045 -8.113 -23.289 1.00 93.69 113 ILE A CA 1
ATOM 924 C C . ILE A 1 113 ? 8.566 -7.951 -23.007 1.00 93.69 113 ILE A C 1
ATOM 926 O O . ILE A 1 113 ? 8.082 -6.851 -22.730 1.00 93.69 113 ILE A O 1
ATOM 930 N N . ALA A 1 114 ? 7.868 -9.084 -22.995 1.00 91.94 114 ALA A N 1
ATOM 931 C CA . ALA A 1 114 ? 6.513 -9.158 -22.486 1.00 91.94 114 ALA A CA 1
ATOM 932 C C . ALA A 1 114 ? 6.517 -8.871 -20.981 1.00 91.94 114 ALA A C 1
ATOM 934 O O . ALA A 1 114 ? 7.184 -9.558 -20.207 1.00 91.94 114 ALA A O 1
ATOM 935 N N . LEU A 1 115 ? 5.743 -7.873 -20.552 1.00 91.62 115 LEU A N 1
ATOM 936 C CA . LEU A 1 115 ? 5.696 -7.483 -19.143 1.00 91.62 115 LEU A CA 1
ATOM 937 C C . LEU A 1 115 ? 5.242 -8.636 -18.235 1.00 91.62 115 LEU A C 1
ATOM 939 O O . LEU A 1 115 ? 5.723 -8.755 -17.111 1.00 91.62 115 LEU A O 1
ATOM 943 N N . THR A 1 116 ? 4.371 -9.501 -18.758 1.00 90.19 116 THR A N 1
ATOM 944 C CA . THR A 1 116 ? 3.848 -10.711 -18.109 1.00 90.19 116 THR A CA 1
ATOM 945 C C . THR A 1 116 ? 4.914 -11.769 -17.818 1.00 90.19 116 THR A C 1
ATOM 947 O O . THR A 1 116 ? 4.717 -12.599 -16.933 1.00 90.19 116 THR A O 1
ATOM 950 N N . ALA A 1 117 ? 6.049 -11.733 -18.524 1.00 91.25 117 ALA A N 1
ATOM 951 C CA . ALA A 1 117 ? 7.168 -12.649 -18.316 1.00 91.25 117 ALA A CA 1
ATOM 952 C C . ALA A 1 117 ? 8.103 -12.217 -17.173 1.00 91.25 117 ALA A C 1
ATOM 954 O O . ALA A 1 117 ? 8.944 -13.006 -16.751 1.00 91.25 117 ALA A O 1
ATOM 955 N N . LEU A 1 118 ? 7.975 -10.981 -16.678 1.00 93.25 118 LEU A N 1
ATOM 956 C CA . LEU A 1 118 ? 8.759 -10.492 -15.545 1.00 93.25 118 LEU A CA 1
ATOM 957 C C . LEU A 1 118 ? 8.112 -10.941 -14.229 1.00 93.25 118 LEU A C 1
ATOM 959 O O . LEU A 1 118 ? 6.911 -10.759 -14.033 1.00 93.25 118 LEU A O 1
ATOM 963 N N . ASP A 1 119 ? 8.910 -11.482 -13.309 1.00 93.25 119 ASP A N 1
ATOM 964 C CA . ASP A 1 119 ? 8.496 -11.833 -11.950 1.00 93.25 119 ASP A CA 1
ATOM 965 C C . ASP A 1 119 ? 9.650 -11.594 -10.953 1.00 93.25 119 ASP A C 1
ATOM 967 O O . ASP A 1 119 ? 10.486 -12.473 -10.709 1.00 93.25 119 ASP A O 1
ATOM 971 N N . PRO A 1 120 ? 9.690 -10.411 -10.313 1.00 92.88 120 PRO A N 1
ATOM 972 C CA . PRO A 1 120 ? 10.754 -10.018 -9.401 1.00 92.88 120 PRO A CA 1
ATOM 973 C C . PRO A 1 120 ? 10.630 -10.667 -8.017 1.00 92.88 120 PRO A C 1
ATOM 975 O O . PRO A 1 120 ? 11.364 -10.286 -7.103 1.00 92.88 120 PRO A O 1
ATOM 978 N N . ARG A 1 121 ? 9.691 -11.594 -7.804 1.00 91.81 121 ARG A N 1
ATOM 979 C CA . ARG A 1 121 ? 9.541 -12.254 -6.508 1.00 91.81 121 ARG A CA 1
ATOM 980 C C . ARG A 1 121 ? 10.712 -13.184 -6.201 1.00 91.81 121 ARG A C 1
ATOM 982 O O . ARG A 1 121 ? 11.360 -13.743 -7.090 1.00 91.81 121 ARG A O 1
ATOM 989 N N . PHE A 1 122 ? 10.931 -13.402 -4.913 1.00 88.62 122 PHE A N 1
ATOM 990 C CA . PHE A 1 122 ? 11.734 -14.517 -4.416 1.00 88.62 122 PHE A CA 1
ATOM 991 C C . PHE A 1 122 ? 10.915 -15.820 -4.404 1.00 88.62 122 PHE A C 1
ATOM 993 O O . PHE A 1 122 ? 9.682 -15.792 -4.476 1.00 88.62 122 PHE A O 1
ATOM 1000 N N . ASP A 1 123 ? 11.583 -16.971 -4.315 1.00 87.25 123 ASP A N 1
ATOM 1001 C CA . ASP A 1 123 ? 10.918 -18.282 -4.340 1.00 87.25 123 ASP A CA 1
ATOM 1002 C C . ASP A 1 123 ? 9.936 -18.467 -3.182 1.00 87.25 123 ASP A C 1
ATOM 1004 O O . ASP A 1 123 ? 8.843 -19.005 -3.365 1.00 87.25 123 ASP A O 1
ATOM 1008 N N . GLU A 1 124 ? 10.270 -17.945 -2.005 1.00 84.81 124 GLU A N 1
ATOM 1009 C CA . GLU A 1 124 ? 9.414 -17.986 -0.821 1.00 84.81 124 GLU A CA 1
ATOM 1010 C C . GLU A 1 124 ? 8.123 -17.190 -1.042 1.00 84.81 124 GLU A C 1
ATOM 1012 O O . GLU A 1 124 ? 7.054 -17.579 -0.577 1.00 84.81 124 GLU A O 1
ATOM 1017 N N . GLN A 1 125 ? 8.201 -16.094 -1.801 1.00 87.31 125 GLN A N 1
ATOM 1018 C CA . GLN A 1 125 ? 7.044 -15.266 -2.139 1.00 87.31 125 GLN A CA 1
ATOM 1019 C C . GLN A 1 125 ? 6.153 -15.948 -3.186 1.00 87.31 125 GLN A C 1
ATOM 1021 O O . GLN A 1 125 ? 4.931 -15.840 -3.103 1.00 87.31 125 GLN A O 1
ATOM 1026 N N . ARG A 1 126 ? 6.742 -16.691 -4.136 1.00 87.38 126 ARG A N 1
ATOM 1027 C CA . ARG A 1 126 ? 5.994 -17.544 -5.078 1.00 87.38 126 ARG A CA 1
ATOM 1028 C C . ARG A 1 126 ? 5.313 -18.718 -4.379 1.00 87.38 126 ARG A C 1
ATOM 1030 O O . ARG A 1 126 ? 4.205 -19.101 -4.745 1.00 87.38 126 ARG A O 1
ATOM 1037 N N . ALA A 1 127 ? 5.959 -19.294 -3.366 1.00 83.75 127 ALA A N 1
ATOM 1038 C CA . ALA A 1 127 ? 5.459 -20.478 -2.675 1.00 83.75 127 ALA A CA 1
ATOM 1039 C C . ALA A 1 127 ? 4.098 -20.262 -1.992 1.00 83.75 127 ALA A C 1
ATOM 1041 O O . ALA A 1 127 ? 3.341 -21.222 -1.865 1.00 83.75 127 ALA A O 1
ATOM 1042 N N . VAL A 1 128 ? 3.760 -19.021 -1.623 1.00 81.19 128 VAL A N 1
ATOM 1043 C CA . VAL A 1 128 ? 2.480 -18.672 -0.986 1.00 81.19 128 VAL A CA 1
ATOM 1044 C C . VAL A 1 128 ? 1.280 -19.065 -1.852 1.00 81.19 128 VAL A C 1
ATOM 1046 O O . VAL A 1 128 ? 0.332 -19.639 -1.328 1.00 81.19 128 VAL A O 1
ATOM 1049 N N . GLY A 1 129 ? 1.333 -18.833 -3.169 1.00 76.38 129 GLY A N 1
ATOM 1050 C CA . GLY A 1 129 ? 0.226 -19.178 -4.073 1.00 76.38 129 GLY A CA 1
ATOM 1051 C C . GLY A 1 129 ? -0.055 -20.681 -4.130 1.00 76.38 129 GLY A C 1
ATOM 1052 O O . GLY A 1 129 ? -1.208 -21.096 -4.156 1.00 76.38 129 GLY A O 1
ATOM 1053 N N . ARG A 1 130 ? 0.991 -21.513 -4.031 1.00 75.38 130 ARG A N 1
ATOM 1054 C CA . ARG A 1 130 ? 0.856 -22.981 -4.020 1.00 75.38 130 ARG A CA 1
ATOM 1055 C C . ARG A 1 130 ? 0.162 -23.511 -2.767 1.00 75.38 130 ARG A C 1
ATOM 1057 O O . ARG A 1 130 ? -0.445 -24.570 -2.821 1.00 75.38 130 ARG A O 1
ATOM 1064 N N . HIS A 1 131 ? 0.257 -22.800 -1.643 1.00 71.25 131 HIS A N 1
ATOM 1065 C CA . HIS A 1 131 ? -0.424 -23.195 -0.408 1.00 71.25 131 HIS A CA 1
ATOM 1066 C C . HIS A 1 131 ? -1.944 -22.996 -0.495 1.00 71.25 131 HIS A C 1
ATOM 1068 O O . HIS A 1 131 ? -2.696 -23.713 0.159 1.00 71.25 131 HIS A O 1
ATOM 1074 N N . VAL A 1 132 ? -2.391 -22.036 -1.309 1.00 68.94 132 VAL A N 1
ATOM 1075 C CA . VAL A 1 132 ? -3.812 -21.703 -1.473 1.00 68.94 132 VAL A CA 1
ATOM 1076 C C . VAL A 1 132 ? -4.541 -22.727 -2.354 1.00 68.94 132 VAL A C 1
ATOM 1078 O O . VAL A 1 132 ? -5.723 -22.970 -2.153 1.00 68.94 132 VAL A O 1
ATOM 1081 N N . ASP A 1 133 ? -3.825 -23.397 -3.258 1.00 62.75 133 ASP A N 1
ATOM 1082 C CA . ASP A 1 133 ? -4.378 -24.261 -4.316 1.00 62.75 133 ASP A CA 1
ATOM 1083 C C . ASP A 1 133 ? -4.776 -25.688 -3.857 1.00 62.75 133 ASP A C 1
ATOM 1085 O O . ASP A 1 133 ? -5.059 -26.559 -4.672 1.00 62.75 133 ASP A O 1
ATOM 1089 N N . GLY A 1 134 ? -4.765 -25.973 -2.548 1.00 59.38 134 GLY A N 1
ATOM 1090 C CA . GLY A 1 134 ? -4.900 -27.344 -2.024 1.00 59.38 134 GLY A CA 1
ATOM 1091 C C . GLY A 1 134 ? -5.909 -27.550 -0.894 1.00 59.38 134 GLY A C 1
ATOM 1092 O O . GLY A 1 134 ? -5.971 -28.649 -0.345 1.00 59.38 134 GLY A O 1
ATOM 1093 N N . VAL A 1 135 ? -6.661 -26.521 -0.497 1.00 63.03 135 VAL A N 1
ATOM 1094 C CA . VAL A 1 135 ? -7.513 -26.561 0.704 1.00 63.03 135 VAL A CA 1
ATOM 1095 C C . VAL A 1 135 ? -8.797 -25.759 0.497 1.00 63.03 135 VAL A C 1
ATOM 1097 O O . VAL A 1 135 ? -8.768 -24.703 -0.122 1.00 63.03 135 VAL A O 1
ATOM 1100 N N . GLU A 1 136 ? -9.916 -26.234 1.055 1.00 65.38 136 GLU A N 1
ATOM 1101 C CA . GLU A 1 136 ? -11.242 -25.586 0.958 1.00 65.38 136 GLU A CA 1
ATOM 1102 C C . GLU A 1 136 ? -11.253 -24.159 1.537 1.00 65.38 136 GLU A C 1
ATOM 1104 O O . GLU A 1 136 ? -12.000 -23.291 1.096 1.00 65.38 136 GLU A O 1
ATOM 1109 N N . THR A 1 137 ? -10.397 -23.885 2.523 1.00 68.81 137 THR A N 1
ATOM 1110 C CA . THR A 1 137 ? -10.140 -22.537 3.036 1.00 68.81 137 THR A CA 1
ATOM 1111 C C . THR A 1 137 ? -8.668 -22.433 3.411 1.00 68.81 137 THR A C 1
ATOM 1113 O O . THR A 1 137 ? -8.220 -23.058 4.372 1.00 68.81 137 THR A O 1
ATOM 1116 N N . ALA A 1 138 ? -7.906 -21.649 2.651 1.00 76.31 138 ALA A N 1
ATOM 1117 C CA . ALA A 1 138 ? -6.489 -21.425 2.904 1.00 76.31 138 ALA A CA 1
ATOM 1118 C C . ALA A 1 138 ? -6.259 -20.039 3.519 1.00 76.31 138 ALA A C 1
ATOM 1120 O O . ALA A 1 138 ? -6.636 -19.020 2.942 1.00 76.31 138 ALA A O 1
ATOM 1121 N N . LEU A 1 139 ? -5.596 -19.995 4.676 1.00 80.62 139 LEU A N 1
ATOM 1122 C CA . LEU A 1 139 ? -5.131 -18.753 5.289 1.00 80.62 139 LEU A CA 1
ATOM 1123 C C . LEU A 1 139 ? -3.617 -18.647 5.117 1.00 80.62 139 LEU A C 1
ATOM 1125 O O . LEU A 1 139 ? -2.869 -19.491 5.603 1.00 80.62 139 LEU A O 1
ATOM 1129 N N . ALA A 1 140 ? -3.160 -17.576 4.475 1.00 83.62 140 ALA A N 1
ATOM 1130 C CA . ALA A 1 140 ? -1.742 -17.281 4.324 1.00 83.62 140 ALA A CA 1
ATOM 1131 C C . ALA A 1 140 ? -1.429 -15.857 4.790 1.00 83.62 140 ALA A C 1
ATOM 1133 O O . ALA A 1 140 ? -2.259 -14.953 4.714 1.00 83.62 140 ALA A O 1
ATOM 1134 N N . THR A 1 141 ? -0.208 -15.633 5.275 1.00 83.75 141 THR A N 1
ATOM 1135 C CA . THR A 1 141 ? 0.252 -14.298 5.676 1.00 83.75 141 THR A CA 1
ATOM 1136 C C . THR A 1 141 ? 1.638 -14.031 5.116 1.00 83.75 141 THR A C 1
ATOM 1138 O O . THR A 1 141 ? 2.564 -14.809 5.333 1.00 83.75 141 THR A O 1
ATOM 1141 N N . VAL A 1 142 ? 1.804 -12.885 4.455 1.00 83.94 142 VAL A N 1
ATOM 1142 C CA . VAL A 1 142 ? 3.108 -12.412 3.979 1.00 83.94 142 VAL A CA 1
ATOM 1143 C C . VAL A 1 142 ? 3.683 -11.431 4.999 1.00 83.94 142 VAL A C 1
ATOM 1145 O O . VAL A 1 142 ? 3.247 -10.284 5.096 1.00 83.94 142 VAL A O 1
ATOM 1148 N N . LYS A 1 143 ? 4.682 -11.874 5.770 1.00 83.44 143 LYS A N 1
ATOM 1149 C CA . LYS A 1 143 ? 5.416 -11.032 6.728 1.00 83.44 143 LYS A CA 1
ATOM 1150 C C . LYS A 1 143 ? 6.785 -10.658 6.171 1.00 83.44 143 LYS A C 1
ATOM 1152 O O . LYS A 1 143 ? 7.415 -11.431 5.461 1.00 83.44 143 LYS A O 1
ATOM 1157 N N . GLY A 1 144 ? 7.258 -9.464 6.509 1.00 80.88 144 GLY A N 1
ATOM 1158 C CA . GLY A 1 144 ? 8.562 -8.989 6.061 1.00 80.88 144 GLY A CA 1
ATOM 1159 C C . GLY A 1 144 ? 8.861 -7.574 6.533 1.00 80.88 144 GLY A C 1
ATOM 1160 O O . GLY A 1 144 ? 7.949 -6.794 6.825 1.00 80.88 144 GLY A O 1
ATOM 1161 N N . LEU A 1 145 ? 10.146 -7.230 6.571 1.00 80.62 145 LEU A N 1
ATOM 1162 C CA . LEU A 1 145 ? 10.626 -5.900 6.949 1.00 80.62 145 LEU A CA 1
ATOM 1163 C C . LEU A 1 145 ? 10.149 -4.817 5.958 1.00 80.62 145 LEU A C 1
ATOM 1165 O O . LEU A 1 145 ? 9.728 -5.138 4.835 1.00 80.62 145 LEU A O 1
ATOM 1169 N N . PRO A 1 146 ? 10.175 -3.526 6.328 1.00 77.94 146 PRO A N 1
ATOM 1170 C CA . PRO A 1 146 ? 9.963 -2.437 5.377 1.00 77.94 146 PRO A CA 1
ATOM 1171 C C . PRO A 1 146 ? 10.866 -2.590 4.143 1.00 77.94 146 PRO A C 1
ATOM 1173 O O . PRO A 1 146 ? 12.048 -2.895 4.261 1.00 77.94 146 PRO A O 1
ATOM 1176 N N . GLY A 1 147 ? 10.297 -2.434 2.946 1.00 77.56 147 GLY A N 1
ATOM 1177 C CA . GLY A 1 147 ? 11.042 -2.571 1.687 1.00 77.56 147 GLY A CA 1
ATOM 1178 C C . GLY A 1 147 ? 11.306 -4.004 1.200 1.00 77.56 147 GLY A C 1
ATOM 1179 O O . GLY A 1 147 ? 11.845 -4.156 0.111 1.00 77.56 147 GLY A O 1
ATOM 1180 N N . SER A 1 148 ? 10.873 -5.048 1.920 1.00 80.69 148 SER A N 1
ATOM 1181 C CA . SER A 1 148 ? 11.032 -6.466 1.510 1.00 80.69 148 SER A CA 1
ATOM 1182 C C . SER A 1 148 ? 10.180 -6.911 0.309 1.00 80.69 148 SER A C 1
ATOM 1184 O O . SER A 1 148 ? 10.233 -8.068 -0.095 1.00 80.69 148 SER A O 1
ATOM 1186 N N . GLY A 1 149 ? 9.370 -6.015 -0.263 1.00 84.94 149 GLY A N 1
ATOM 1187 C CA . GLY A 1 149 ? 8.538 -6.321 -1.429 1.00 84.94 149 GLY A CA 1
ATOM 1188 C C . GLY A 1 149 ? 7.179 -6.956 -1.122 1.00 84.94 149 GLY A C 1
ATOM 1189 O O . GLY A 1 149 ? 6.557 -7.456 -2.045 1.00 84.94 149 GLY A O 1
ATOM 1190 N N . LYS A 1 150 ? 6.673 -6.897 0.122 1.00 89.56 150 LYS A N 1
ATOM 1191 C CA . LYS A 1 150 ? 5.359 -7.467 0.512 1.00 89.56 150 LYS A CA 1
ATOM 1192 C C . LYS A 1 150 ? 4.220 -7.138 -0.464 1.00 89.56 150 LYS A C 1
ATOM 1194 O O . LYS A 1 150 ? 3.583 -8.045 -0.981 1.00 89.56 150 LYS A O 1
ATOM 1199 N N . THR A 1 151 ? 4.016 -5.855 -0.761 1.00 90.31 151 THR A N 1
ATOM 1200 C CA . THR A 1 151 ? 2.983 -5.395 -1.705 1.00 90.31 151 THR A CA 1
ATOM 1201 C C . THR A 1 151 ? 3.184 -5.970 -3.109 1.00 90.31 151 THR A C 1
ATOM 1203 O O . THR A 1 151 ? 2.217 -6.332 -3.767 1.00 90.31 151 THR A O 1
ATOM 1206 N N . ILE A 1 152 ? 4.436 -6.106 -3.564 1.00 89.88 152 ILE A N 1
ATOM 1207 C CA . ILE A 1 152 ? 4.746 -6.721 -4.864 1.00 89.88 152 ILE A CA 1
ATOM 1208 C C . ILE A 1 152 ? 4.329 -8.191 -4.831 1.00 89.88 152 ILE A C 1
ATOM 1210 O O . ILE A 1 152 ? 3.610 -8.641 -5.716 1.00 89.88 152 ILE A O 1
ATOM 1214 N N . SER A 1 153 ? 4.700 -8.922 -3.779 1.00 90.94 153 SER A N 1
ATOM 1215 C CA . SER A 1 153 ? 4.290 -10.315 -3.598 1.00 90.94 153 SER A CA 1
ATOM 1216 C C . SER A 1 153 ? 2.776 -10.481 -3.635 1.00 90.94 153 SER A C 1
ATOM 1218 O O . SER A 1 153 ? 2.297 -11.409 -4.276 1.00 90.94 153 SER A O 1
ATOM 1220 N N . LEU A 1 154 ? 2.027 -9.571 -3.000 1.00 92.81 154 LEU A N 1
ATOM 1221 C CA . LEU A 1 154 ? 0.564 -9.592 -3.008 1.00 92.81 154 LEU A CA 1
ATOM 1222 C C . LEU A 1 154 ? -0.021 -9.289 -4.391 1.00 92.81 154 LEU A C 1
ATOM 1224 O O . LEU A 1 154 ? -0.950 -9.970 -4.804 1.00 92.81 154 LEU A O 1
ATOM 1228 N N . PHE A 1 155 ? 0.528 -8.329 -5.139 1.00 93.44 155 PHE A N 1
ATOM 1229 C CA . PHE A 1 155 ? 0.074 -8.042 -6.506 1.00 93.44 155 PHE A CA 1
ATOM 1230 C C . PHE A 1 155 ? 0.204 -9.260 -7.419 1.00 93.44 155 PHE A C 1
ATOM 1232 O O . PHE A 1 155 ? -0.731 -9.612 -8.137 1.00 93.44 155 PHE A O 1
ATOM 1239 N N . TYR A 1 156 ? 1.356 -9.921 -7.364 1.00 92.81 156 TYR A N 1
ATOM 1240 C CA . TYR A 1 156 ? 1.585 -11.137 -8.128 1.00 92.81 156 TYR A CA 1
ATOM 1241 C C . TYR A 1 156 ? 0.766 -12.319 -7.599 1.00 92.81 156 TYR A C 1
ATOM 1243 O O . TYR A 1 156 ? 0.299 -13.115 -8.399 1.00 92.81 156 TYR A O 1
ATOM 1251 N N . LEU A 1 157 ? 0.536 -12.424 -6.286 1.00 91.50 157 LEU A N 1
ATOM 1252 C CA . LEU A 1 157 ? -0.371 -13.432 -5.734 1.00 91.50 157 LEU A CA 1
ATOM 1253 C C . LEU A 1 157 ? -1.788 -13.250 -6.289 1.00 91.50 157 LEU A C 1
ATOM 1255 O O . LEU A 1 157 ? -2.373 -14.214 -6.757 1.00 91.50 157 LEU A O 1
ATOM 1259 N N . VAL A 1 158 ? -2.319 -12.023 -6.300 1.00 92.06 158 VAL A N 1
ATOM 1260 C CA . VAL A 1 158 ? -3.634 -11.736 -6.898 1.00 92.06 158 VAL A CA 1
ATOM 1261 C C . VAL A 1 158 ? -3.656 -12.103 -8.377 1.00 92.06 158 VAL A C 1
ATOM 1263 O O . VAL A 1 158 ? -4.620 -12.712 -8.825 1.00 92.06 158 VAL A O 1
ATOM 1266 N N . ARG A 1 159 ? -2.602 -11.761 -9.129 1.00 91.25 159 ARG A N 1
ATOM 1267 C CA . ARG A 1 159 ? -2.468 -12.151 -10.538 1.00 91.25 159 ARG A CA 1
ATOM 1268 C C . ARG A 1 159 ? -2.529 -13.670 -10.694 1.00 91.25 159 ARG A C 1
ATOM 1270 O O . ARG A 1 159 ? -3.332 -14.160 -11.473 1.00 91.25 159 ARG A O 1
ATOM 1277 N N . ASP A 1 160 ? -1.700 -14.397 -9.953 1.00 89.75 160 ASP A N 1
ATOM 1278 C CA . ASP A 1 160 ? -1.595 -15.850 -10.063 1.00 89.75 160 ASP A CA 1
ATOM 1279 C C . ASP A 1 160 ? -2.917 -16.533 -9.672 1.00 89.75 160 ASP A C 1
ATOM 1281 O O . ASP A 1 160 ? -3.382 -17.399 -10.403 1.00 89.75 160 ASP A O 1
ATOM 1285 N N . LEU A 1 161 ? -3.562 -16.092 -8.584 1.00 87.56 161 LEU A N 1
ATOM 1286 C CA . LEU A 1 161 ? -4.876 -16.590 -8.158 1.00 87.56 161 LEU A CA 1
ATOM 1287 C C . LEU A 1 161 ? -5.979 -16.258 -9.173 1.00 87.56 161 LEU A C 1
ATOM 1289 O O . LEU A 1 161 ? -6.856 -17.077 -9.406 1.00 87.56 161 LEU A O 1
ATOM 1293 N N . ALA A 1 162 ? -5.947 -15.078 -9.798 1.00 86.44 162 ALA A N 1
ATOM 1294 C CA . ALA A 1 162 ? -6.928 -14.710 -10.822 1.00 86.44 162 ALA A CA 1
ATOM 1295 C C . ALA A 1 162 ? -6.775 -15.555 -12.097 1.00 86.44 162 ALA A C 1
ATOM 1297 O O . ALA A 1 162 ? -7.759 -15.823 -12.784 1.00 86.44 162 ALA A O 1
ATOM 1298 N N . LEU A 1 163 ? -5.541 -15.961 -12.417 1.00 85.06 163 LEU A N 1
ATOM 1299 C CA . LEU A 1 163 ? -5.237 -16.846 -13.541 1.00 85.06 163 LEU A CA 1
ATOM 1300 C C . LEU A 1 163 ? -5.612 -18.311 -13.262 1.00 85.06 163 LEU A C 1
ATOM 1302 O O . LEU A 1 163 ? -5.752 -19.088 -14.209 1.00 85.06 163 LEU A O 1
ATOM 1306 N N . GLN A 1 164 ? -5.802 -18.701 -11.998 1.00 79.88 164 GLN A N 1
ATOM 1307 C CA . GLN A 1 164 ? -6.342 -20.014 -11.651 1.00 79.88 164 GLN A CA 1
ATOM 1308 C C . GLN A 1 164 ? -7.830 -20.093 -12.025 1.00 79.88 164 GLN A C 1
ATOM 1310 O O . GLN A 1 164 ? -8.614 -19.174 -11.805 1.00 79.88 164 GLN A O 1
ATOM 1315 N N . SER A 1 165 ? -8.247 -21.210 -12.622 1.00 67.06 165 SER A N 1
ATOM 1316 C CA . SER A 1 165 ? -9.587 -21.355 -13.209 1.00 67.06 165 SER A CA 1
ATOM 1317 C C . SER A 1 165 ? -10.720 -21.523 -12.188 1.00 67.06 165 SER A C 1
ATOM 1319 O O . SER A 1 165 ? -11.889 -21.383 -12.551 1.00 67.06 165 SER A O 1
ATOM 1321 N N . ASN A 1 166 ? -10.403 -21.816 -10.929 1.00 79.25 166 ASN A N 1
ATOM 1322 C CA . ASN A 1 166 ? -11.363 -22.075 -9.854 1.00 79.25 166 ASN A CA 1
ATOM 1323 C C . ASN A 1 166 ? -11.802 -20.820 -9.080 1.00 79.25 166 ASN A C 1
ATOM 1325 O O . ASN A 1 166 ? -12.804 -20.896 -8.377 1.00 79.25 166 ASN A O 1
ATOM 1329 N N . LEU A 1 167 ? -11.111 -19.684 -9.220 1.00 83.06 167 LEU A N 1
ATOM 1330 C CA . LEU A 1 167 ? -11.451 -18.431 -8.537 1.00 83.06 167 LEU A CA 1
ATOM 1331 C C . LEU A 1 167 ? -11.960 -17.411 -9.562 1.00 83.06 167 LEU A C 1
ATOM 1333 O O . LEU A 1 167 ? -11.229 -16.992 -10.458 1.00 83.06 167 LEU A O 1
ATOM 1337 N N . GLN A 1 168 ? -13.229 -17.019 -9.458 1.00 84.81 168 GLN A N 1
ATOM 1338 C CA . GLN A 1 168 ? -13.872 -16.112 -10.417 1.00 84.81 168 GLN A CA 1
ATOM 1339 C C . GLN A 1 168 ? -13.968 -14.682 -9.886 1.00 84.81 168 GLN A C 1
ATOM 1341 O O . GLN A 1 168 ? -13.929 -13.733 -10.673 1.00 84.81 168 GLN A O 1
ATOM 1346 N N . HIS A 1 169 ? -14.053 -14.521 -8.564 1.00 90.44 169 HIS A N 1
ATOM 1347 C CA . HIS A 1 169 ? -14.229 -13.231 -7.913 1.00 90.44 169 HIS A CA 1
ATOM 1348 C C . HIS A 1 169 ? -13.258 -13.057 -6.743 1.00 90.44 169 HIS A C 1
ATOM 1350 O O . HIS A 1 169 ? -13.488 -13.528 -5.630 1.00 90.44 169 HIS A O 1
ATOM 1356 N N . LEU A 1 170 ? -12.174 -12.319 -6.979 1.00 93.06 170 LEU A N 1
ATOM 1357 C CA . LEU A 1 170 ? -11.208 -11.957 -5.942 1.00 93.06 170 LEU A CA 1
ATOM 1358 C C . LEU A 1 170 ? -11.471 -10.547 -5.427 1.00 93.06 170 LEU A C 1
ATOM 1360 O O . LEU A 1 170 ? -11.689 -9.625 -6.211 1.00 93.06 170 LEU A O 1
ATOM 1364 N N . LEU A 1 171 ? -11.380 -10.348 -4.117 1.00 95.12 171 LEU A N 1
ATOM 1365 C CA . LEU A 1 171 ? -11.414 -9.036 -3.483 1.00 95.12 171 LEU A CA 1
ATOM 1366 C C . LEU A 1 171 ? -10.021 -8.680 -2.955 1.00 95.12 171 LEU A C 1
ATOM 1368 O O . LEU A 1 171 ? -9.521 -9.299 -2.020 1.00 95.12 171 LEU A O 1
ATOM 1372 N N . TYR A 1 172 ? -9.409 -7.651 -3.537 1.00 95.38 172 TYR A N 1
ATOM 1373 C CA . TYR A 1 172 ? -8.195 -7.027 -3.021 1.00 95.38 172 TYR A CA 1
ATOM 1374 C C . TYR A 1 172 ? -8.550 -5.758 -2.245 1.00 95.38 172 TYR A C 1
ATOM 1376 O O . TYR A 1 172 ? -8.996 -4.762 -2.829 1.00 95.38 172 TYR A O 1
ATOM 1384 N N . VAL A 1 173 ? -8.323 -5.790 -0.935 1.00 95.06 173 VAL A N 1
ATOM 1385 C CA . VAL A 1 173 ? -8.508 -4.660 -0.025 1.00 95.06 173 VAL A CA 1
ATOM 1386 C C . VAL A 1 173 ? -7.153 -4.064 0.319 1.00 95.06 173 VAL A C 1
ATOM 1388 O O . VAL A 1 173 ? -6.203 -4.763 0.658 1.00 95.06 173 VAL A O 1
ATOM 1391 N N . THR A 1 174 ? -7.060 -2.745 0.247 1.00 92.94 174 THR A N 1
ATOM 1392 C CA . THR A 1 174 ? -5.879 -1.986 0.669 1.00 92.94 174 THR A CA 1
ATOM 1393 C C . THR A 1 174 ? -6.302 -0.778 1.492 1.00 92.94 174 THR A C 1
ATOM 1395 O O . THR A 1 174 ? -7.479 -0.422 1.529 1.00 92.94 174 THR A O 1
ATOM 1398 N N . TYR A 1 175 ? -5.366 -0.115 2.155 1.00 87.00 175 TYR A N 1
ATOM 1399 C CA . TYR A 1 175 ? -5.686 1.054 2.959 1.00 87.00 175 TYR A CA 1
ATOM 1400 C C . TYR A 1 175 ? -5.743 2.332 2.109 1.00 87.00 175 TYR A C 1
ATOM 1402 O O . TYR A 1 175 ? -6.670 3.132 2.229 1.00 87.00 175 TYR A O 1
ATOM 1410 N N . THR A 1 176 ? -4.810 2.512 1.164 1.00 87.31 176 THR A N 1
ATOM 1411 C CA . THR A 1 176 ? -4.684 3.781 0.424 1.00 87.31 176 THR A CA 1
ATOM 1412 C C . THR A 1 176 ? -5.209 3.749 -1.014 1.00 87.31 176 THR A C 1
ATOM 1414 O O . THR A 1 176 ? -4.967 2.829 -1.799 1.00 87.31 176 THR A O 1
ATOM 1417 N N . SER A 1 177 ? -5.816 4.863 -1.446 1.00 89.38 177 SER A N 1
ATOM 1418 C CA . SER A 1 177 ? -6.200 5.078 -2.856 1.00 89.38 177 SER A CA 1
ATOM 1419 C C . SER A 1 177 ? -5.005 4.997 -3.819 1.00 89.38 177 SER A C 1
ATOM 1421 O O . SER A 1 177 ? -5.147 4.626 -4.986 1.00 89.38 177 SER A O 1
ATOM 1423 N N . ARG A 1 178 ? -3.804 5.352 -3.342 1.00 89.75 178 ARG A N 1
ATOM 1424 C CA . ARG A 1 178 ? -2.559 5.238 -4.110 1.00 89.75 178 ARG A CA 1
ATOM 1425 C C . ARG A 1 178 ? -2.233 3.776 -4.410 1.00 89.75 178 ARG A C 1
ATOM 1427 O O . ARG A 1 178 ? -1.938 3.480 -5.566 1.00 89.75 178 ARG A O 1
ATOM 1434 N N . LEU A 1 179 ? -2.302 2.888 -3.417 1.00 91.31 179 LEU A N 1
ATOM 1435 C CA . LEU A 1 179 ? -2.086 1.459 -3.640 1.00 91.31 179 LEU A CA 1
ATOM 1436 C C . LEU A 1 179 ? -3.196 0.827 -4.474 1.00 91.31 179 LEU A C 1
ATOM 1438 O O . LEU A 1 179 ? -2.885 0.051 -5.370 1.00 91.31 179 LEU A O 1
ATOM 1442 N N . LYS A 1 180 ? -4.458 1.227 -4.283 1.00 93.38 180 LYS A N 1
ATOM 1443 C CA . LYS A 1 180 ? -5.565 0.782 -5.144 1.00 93.38 180 LYS A CA 1
ATOM 1444 C C . LYS A 1 180 ? -5.291 1.080 -6.621 1.00 93.38 180 LYS A C 1
ATOM 1446 O O . LYS A 1 180 ? -5.427 0.196 -7.465 1.00 93.38 180 LYS A O 1
ATOM 1451 N N . ARG A 1 181 ? -4.881 2.315 -6.944 1.00 92.69 181 ARG A N 1
ATOM 1452 C CA . ARG A 1 181 ? -4.461 2.676 -8.312 1.00 92.69 181 ARG A CA 1
ATOM 1453 C C . ARG A 1 181 ? -3.272 1.837 -8.759 1.00 92.69 181 ARG A C 1
ATOM 1455 O O . ARG A 1 181 ? -3.278 1.317 -9.863 1.00 92.69 181 ARG A O 1
ATOM 1462 N N . ALA A 1 182 ? -2.291 1.653 -7.878 1.00 92.25 182 ALA A N 1
ATOM 1463 C CA . ALA A 1 182 ? -1.102 0.893 -8.209 1.00 92.25 182 ALA A CA 1
ATOM 1464 C C . ALA A 1 182 ? -1.387 -0.575 -8.561 1.00 92.25 182 ALA A C 1
ATOM 1466 O O . ALA A 1 182 ? -0.812 -1.063 -9.532 1.00 92.25 182 ALA A O 1
ATOM 1467 N N . ALA A 1 183 ? -2.266 -1.232 -7.802 1.00 93.25 183 ALA A N 1
ATOM 1468 C CA . ALA A 1 183 ? -2.724 -2.596 -8.044 1.00 93.25 183 ALA A CA 1
ATOM 1469 C C . ALA A 1 183 ? -3.504 -2.691 -9.360 1.00 93.25 183 ALA A C 1
ATOM 1471 O O . ALA A 1 183 ? -3.265 -3.595 -10.153 1.00 93.25 183 ALA A O 1
ATOM 1472 N N . ARG A 1 184 ? -4.390 -1.719 -9.626 1.00 93.19 184 ARG A N 1
ATOM 1473 C CA . ARG A 1 184 ? -5.149 -1.652 -10.881 1.00 93.19 184 ARG A CA 1
ATOM 1474 C C . ARG A 1 184 ? -4.232 -1.527 -12.093 1.00 93.19 184 ARG A C 1
ATOM 1476 O O . ARG A 1 184 ? -4.378 -2.310 -13.023 1.00 93.19 184 ARG A O 1
ATOM 1483 N N . ASP A 1 185 ? -3.296 -0.577 -12.070 1.00 92.06 185 ASP A N 1
ATOM 1484 C CA . ASP A 1 185 ? -2.348 -0.385 -13.172 1.00 92.06 185 ASP A CA 1
ATOM 1485 C C . ASP A 1 185 ? -1.527 -1.661 -13.404 1.00 92.06 185 ASP A C 1
ATOM 1487 O O . ASP A 1 185 ? -1.325 -2.076 -14.540 1.00 92.06 185 ASP A O 1
ATOM 1491 N N . PHE A 1 186 ? -1.065 -2.290 -12.316 1.00 92.75 186 PHE A N 1
ATOM 1492 C CA . PHE A 1 186 ? -0.290 -3.524 -12.378 1.00 92.75 186 PHE A CA 1
ATOM 1493 C C . PHE A 1 186 ? -1.091 -4.653 -13.031 1.00 92.75 186 PHE A C 1
ATOM 1495 O O . PHE A 1 186 ? -0.620 -5.222 -14.009 1.00 92.75 186 PHE A O 1
ATOM 1502 N N . LEU A 1 187 ? -2.300 -4.949 -1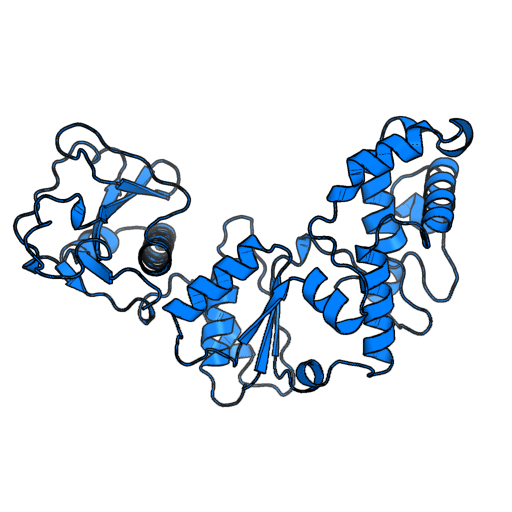2.542 1.00 91.75 187 LEU A N 1
ATOM 1503 C CA . LEU A 1 187 ? -3.122 -6.037 -13.078 1.00 91.75 187 LEU A CA 1
ATOM 1504 C C . LEU A 1 187 ? -3.540 -5.776 -14.527 1.00 91.75 187 LEU A C 1
ATOM 1506 O O . LEU A 1 187 ? -3.457 -6.685 -15.341 1.00 91.75 187 LEU A O 1
ATOM 1510 N N . ALA A 1 188 ? -3.879 -4.535 -14.884 1.00 90.62 188 ALA A N 1
ATOM 1511 C CA . ALA A 1 188 ? -4.186 -4.177 -16.269 1.00 90.62 188 ALA A CA 1
ATOM 1512 C C . ALA A 1 188 ? -2.996 -4.403 -17.222 1.00 90.62 188 ALA A C 1
ATOM 1514 O O . ALA A 1 188 ? -3.194 -4.670 -18.404 1.00 90.62 188 ALA A O 1
ATOM 1515 N N . ALA A 1 189 ? -1.761 -4.296 -16.724 1.00 89.19 189 ALA A N 1
ATOM 1516 C CA . ALA A 1 189 ? -0.554 -4.535 -17.511 1.00 89.19 189 ALA A CA 1
ATOM 1517 C C . ALA A 1 189 ? -0.071 -6.002 -17.476 1.00 89.19 189 ALA A C 1
ATOM 1519 O O . ALA A 1 189 ? 0.654 -6.422 -18.374 1.00 89.19 189 ALA A O 1
ATOM 1520 N N . GLN A 1 190 ? -0.434 -6.766 -16.441 1.00 89.25 190 GLN A N 1
ATOM 1521 C CA . GLN A 1 190 ? 0.094 -8.111 -16.156 1.00 89.25 190 GLN A CA 1
ATOM 1522 C C . GLN A 1 190 ? -0.898 -9.254 -16.399 1.00 89.25 190 GLN A C 1
ATOM 1524 O O . GLN A 1 190 ? -0.474 -10.391 -16.566 1.00 89.25 190 GLN A O 1
ATOM 1529 N N . ALA A 1 191 ? -2.196 -8.969 -16.371 1.00 86.50 191 ALA A N 1
ATOM 1530 C CA . ALA A 1 191 ? -3.276 -9.916 -16.638 1.00 86.50 191 ALA A CA 1
ATOM 1531 C C . ALA A 1 191 ? -4.517 -9.156 -17.156 1.00 86.50 191 ALA A C 1
ATOM 1533 O O . ALA A 1 191 ? -5.550 -9.124 -16.476 1.00 86.50 191 ALA A O 1
ATOM 1534 N N . PRO A 1 192 ? -4.426 -8.477 -18.319 1.00 83.31 192 PRO A N 1
ATOM 1535 C CA . PRO A 1 192 ? -5.535 -7.699 -18.881 1.00 83.31 192 PRO A CA 1
ATOM 1536 C C . PRO A 1 192 ? -6.812 -8.525 -19.095 1.00 83.31 192 PRO A C 1
ATOM 1538 O O . PRO A 1 192 ? -7.916 -8.004 -18.966 1.00 83.31 192 PRO A O 1
ATOM 1541 N N . GLU A 1 193 ? -6.681 -9.819 -19.370 1.00 83.38 193 GLU A N 1
ATOM 1542 C CA . GLU A 1 193 ? -7.787 -10.761 -19.542 1.00 83.38 193 GLU A CA 1
ATOM 1543 C C . GLU A 1 193 ? -8.635 -10.964 -18.273 1.00 83.38 193 GLU A C 1
ATOM 1545 O O . GLU A 1 193 ? -9.755 -11.465 -18.358 1.00 83.38 193 GLU A O 1
ATOM 1550 N N . MET A 1 194 ? -8.123 -10.572 -17.101 1.00 80.62 194 MET A N 1
ATOM 1551 C CA . MET A 1 194 ? -8.783 -10.736 -15.801 1.00 80.62 194 MET A CA 1
ATOM 1552 C C . MET A 1 194 ? -9.564 -9.490 -15.355 1.00 80.62 194 MET A C 1
ATOM 1554 O O . MET A 1 194 ? -10.033 -9.416 -14.212 1.00 80.62 194 MET A O 1
ATOM 1558 N N . GLU A 1 195 ? -9.720 -8.494 -16.233 1.00 79.62 195 GLU A N 1
ATOM 1559 C CA . GLU A 1 195 ? -10.538 -7.317 -15.951 1.00 79.62 195 GLU A CA 1
ATOM 1560 C C . GLU A 1 195 ? -11.974 -7.733 -15.576 1.00 79.62 195 GLU A C 1
ATOM 1562 O O . GLU A 1 195 ? -12.640 -8.488 -16.278 1.00 79.62 195 GLU A O 1
ATOM 1567 N N . GLY A 1 196 ? -12.446 -7.271 -14.415 1.00 80.88 196 GLY A N 1
ATOM 1568 C CA . GLY A 1 196 ? -13.770 -7.610 -13.883 1.00 80.88 196 GLY A CA 1
ATOM 1569 C C . GLY A 1 196 ? -13.818 -8.817 -12.938 1.00 80.88 196 GLY A C 1
ATOM 1570 O O . GLY A 1 196 ? -14.782 -8.918 -12.184 1.00 80.88 196 GLY A O 1
ATOM 1571 N N . ARG A 1 197 ? -12.780 -9.668 -12.894 1.00 88.69 197 ARG A N 1
ATOM 1572 C CA . ARG A 1 197 ? -12.667 -10.769 -11.909 1.00 88.69 197 ARG A CA 1
ATOM 1573 C C . ARG A 1 197 ? -12.051 -10.338 -10.582 1.00 88.69 197 ARG A C 1
ATOM 1575 O O . ARG A 1 197 ? -12.304 -10.937 -9.541 1.00 88.69 197 ARG A O 1
ATOM 1582 N N . VAL A 1 198 ? -11.242 -9.280 -10.608 1.00 92.81 198 VAL A N 1
ATOM 1583 C CA . VAL A 1 198 ? -10.587 -8.736 -9.413 1.00 92.81 198 VAL A CA 1
ATOM 1584 C C . VAL A 1 198 ? -11.246 -7.424 -8.995 1.00 92.81 198 VAL A C 1
ATOM 1586 O O . VAL A 1 198 ? -11.103 -6.379 -9.636 1.00 92.81 198 VAL A O 1
ATOM 1589 N N . HIS A 1 199 ? -11.939 -7.456 -7.864 1.00 94.38 199 HIS A N 1
ATOM 1590 C CA . HIS A 1 199 ? -12.506 -6.295 -7.200 1.00 94.38 199 HIS A CA 1
ATOM 1591 C C . HIS A 1 199 ? -11.437 -5.639 -6.323 1.00 94.38 199 HIS A C 1
ATOM 1593 O O . HIS A 1 199 ? -11.044 -6.170 -5.294 1.00 94.38 199 HIS A O 1
ATOM 1599 N N . ILE A 1 200 ? -10.966 -4.455 -6.713 1.00 95.00 200 ILE A N 1
ATOM 1600 C CA . ILE A 1 200 ? -9.983 -3.686 -5.932 1.00 95.00 200 ILE A CA 1
ATOM 1601 C C . ILE A 1 200 ? -10.710 -2.562 -5.190 1.00 95.00 200 ILE A C 1
ATOM 1603 O O . ILE A 1 200 ? -11.356 -1.714 -5.829 1.00 95.00 200 ILE A O 1
ATOM 1607 N N . ARG A 1 201 ? -10.602 -2.527 -3.860 1.00 94.19 201 ARG A N 1
ATOM 1608 C CA . ARG A 1 201 ? -11.212 -1.510 -2.988 1.00 94.19 201 ARG A CA 1
ATOM 1609 C C . ARG A 1 201 ? -10.227 -1.014 -1.940 1.00 94.19 201 ARG A C 1
ATOM 1611 O O . ARG A 1 201 ? -9.339 -1.752 -1.522 1.00 94.19 201 ARG A O 1
ATOM 1618 N N . THR A 1 202 ? -10.377 0.236 -1.511 1.00 92.94 202 THR A N 1
ATOM 1619 C CA . THR A 1 202 ? -9.851 0.606 -0.196 1.00 92.94 202 THR A CA 1
ATOM 1620 C C . THR A 1 202 ? -10.785 0.083 0.893 1.00 92.94 202 THR A C 1
ATOM 1622 O O . THR A 1 202 ? -11.975 -0.111 0.630 1.00 92.94 202 THR A O 1
ATOM 1625 N N . LEU A 1 203 ? -10.283 -0.121 2.112 1.00 91.50 203 LEU A N 1
ATOM 1626 C CA . LEU A 1 203 ? -11.129 -0.555 3.227 1.00 91.50 203 LEU A CA 1
ATOM 1627 C C . LEU A 1 203 ? -12.322 0.393 3.427 1.00 91.50 203 LEU A C 1
ATOM 1629 O O . LEU A 1 203 ? -13.459 -0.055 3.491 1.00 91.50 203 LEU A O 1
ATOM 1633 N N . THR A 1 204 ? -12.092 1.704 3.395 1.00 89.25 204 THR A N 1
ATOM 1634 C CA . THR A 1 204 ? -13.160 2.700 3.558 1.00 89.25 204 THR A CA 1
ATOM 1635 C C . THR A 1 204 ? -14.212 2.644 2.445 1.00 89.25 204 THR A C 1
ATOM 1637 O O . THR A 1 204 ? -15.398 2.857 2.691 1.00 89.25 204 THR A O 1
ATOM 1640 N N . GLU A 1 205 ? -13.810 2.377 1.198 1.00 92.50 205 GLU A N 1
ATOM 1641 C CA . GLU A 1 205 ? -14.774 2.186 0.108 1.00 92.50 205 GLU A CA 1
ATOM 1642 C C . GLU A 1 205 ? -15.633 0.946 0.357 1.00 92.50 205 GLU A C 1
ATOM 1644 O O . GLU A 1 205 ? -16.850 1.007 0.194 1.00 92.50 205 GLU A O 1
ATOM 1649 N N . LEU A 1 206 ? -15.009 -0.152 0.793 1.00 93.12 206 LEU A N 1
ATOM 1650 C CA . LEU A 1 206 ? -15.702 -1.390 1.131 1.00 93.12 206 LEU A CA 1
ATOM 1651 C C . LEU A 1 206 ? -16.682 -1.188 2.298 1.00 93.12 206 LEU A C 1
ATOM 1653 O O . LEU A 1 206 ? -17.846 -1.570 2.200 1.00 93.12 206 LEU A O 1
ATOM 1657 N N . GLU A 1 207 ? -16.248 -0.531 3.373 1.00 92.31 207 GLU A N 1
ATOM 1658 C CA . GLU A 1 207 ? -17.087 -0.192 4.526 1.00 92.31 207 GLU A CA 1
ATOM 1659 C C . GLU A 1 207 ? -18.285 0.672 4.114 1.00 92.31 207 GLU A C 1
ATOM 1661 O O . GLU A 1 207 ? -19.409 0.412 4.545 1.00 92.31 207 GLU A O 1
ATOM 1666 N N . LYS A 1 208 ? -18.094 1.661 3.234 1.00 91.75 208 LYS A N 1
ATOM 1667 C CA . LYS A 1 208 ? -19.201 2.454 2.679 1.00 91.75 208 LYS A CA 1
ATOM 1668 C C . LYS A 1 208 ? -20.158 1.613 1.848 1.00 91.75 208 LYS A C 1
ATOM 1670 O O . LYS A 1 208 ? -21.365 1.787 1.974 1.00 91.75 208 LYS A O 1
ATOM 1675 N N . GLU A 1 209 ? -19.653 0.720 1.004 1.00 93.00 209 GLU A N 1
ATOM 1676 C CA . GLU A 1 209 ? -20.498 -0.163 0.194 1.00 93.00 209 GLU A CA 1
ATOM 1677 C C . GLU A 1 209 ? -21.323 -1.129 1.064 1.00 93.00 209 GLU A C 1
ATOM 1679 O O . GLU A 1 209 ? -22.466 -1.429 0.722 1.00 93.00 209 GLU A O 1
ATOM 1684 N N . ILE A 1 210 ? -20.788 -1.569 2.208 1.00 93.62 210 ILE A N 1
ATOM 1685 C CA . ILE A 1 210 ? -21.500 -2.425 3.170 1.00 93.62 210 ILE A CA 1
ATOM 1686 C C . ILE A 1 210 ? -22.508 -1.619 4.003 1.00 93.62 210 ILE A C 1
ATOM 1688 O O . ILE A 1 210 ? -23.635 -2.062 4.215 1.00 93.62 210 ILE A O 1
ATOM 1692 N N . THR A 1 211 ? -22.112 -0.450 4.510 1.00 92.38 211 THR A N 1
ATOM 1693 C CA . THR A 1 211 ? -22.857 0.268 5.561 1.00 92.38 211 THR A CA 1
ATOM 1694 C C . THR A 1 211 ? -23.716 1.427 5.059 1.00 92.38 211 THR A C 1
ATOM 1696 O O . THR A 1 211 ? -24.635 1.850 5.766 1.00 92.38 211 THR A O 1
ATOM 1699 N N . GLY A 1 212 ? -23.405 1.973 3.880 1.00 89.69 212 GLY A N 1
ATOM 1700 C CA . GLY A 1 212 ? -23.955 3.225 3.355 1.00 89.69 212 GLY A CA 1
ATOM 1701 C C . GLY A 1 212 ? -23.407 4.495 4.020 1.00 89.69 212 GLY A C 1
ATOM 1702 O O . GLY A 1 212 ? -23.845 5.591 3.673 1.00 89.69 212 GLY A O 1
ATOM 1703 N N . LEU A 1 213 ? -22.476 4.378 4.974 1.00 87.38 213 LEU A N 1
ATOM 1704 C CA . LEU A 1 213 ? -21.886 5.524 5.667 1.00 87.38 213 LEU A CA 1
ATOM 1705 C C . LEU A 1 213 ? -20.886 6.282 4.773 1.00 87.38 213 LEU A C 1
ATOM 1707 O O . LEU A 1 213 ? -20.319 5.705 3.840 1.00 87.38 213 LEU A O 1
ATOM 1711 N N . PRO A 1 214 ? -20.668 7.589 5.012 1.00 82.00 214 PRO A N 1
ATOM 1712 C CA . PRO A 1 214 ? -19.714 8.372 4.235 1.00 82.00 214 PRO A CA 1
ATOM 1713 C C . PRO A 1 214 ? -18.283 7.829 4.356 1.00 82.00 214 PRO A C 1
ATOM 1715 O O . PRO A 1 214 ? -17.829 7.439 5.426 1.00 82.00 214 PRO A O 1
ATOM 1718 N N . THR A 1 215 ? -17.556 7.854 3.237 1.00 69.25 215 THR A N 1
ATOM 1719 C CA . THR A 1 215 ? -16.130 7.506 3.163 1.00 69.25 215 THR A CA 1
ATOM 1720 C C . THR A 1 215 ? -15.262 8.635 3.702 1.00 69.25 215 THR A C 1
ATOM 1722 O O . THR A 1 215 ? -15.288 9.727 3.130 1.00 69.25 215 THR A O 1
ATOM 1725 N N . TYR A 1 216 ? -14.411 8.340 4.684 1.00 67.94 216 TYR A N 1
ATOM 1726 C CA . TYR A 1 216 ? -13.263 9.175 5.044 1.00 67.94 216 TYR A CA 1
ATOM 1727 C C . TYR A 1 216 ? -11.972 8.566 4.500 1.00 67.94 216 TYR A C 1
ATOM 1729 O O . TYR A 1 216 ? -11.651 7.418 4.770 1.00 67.94 216 TYR A O 1
ATOM 1737 N N . VAL A 1 217 ? -11.243 9.327 3.681 1.00 63.62 217 VAL A N 1
ATOM 1738 C CA . VAL A 1 217 ? -10.083 8.811 2.928 1.00 63.62 217 VAL A CA 1
ATOM 1739 C C . VAL A 1 217 ? -8.814 8.745 3.786 1.00 63.62 217 VAL A C 1
ATOM 1741 O O . VAL A 1 217 ? -7.913 7.969 3.478 1.00 63.62 217 VAL A O 1
ATOM 1744 N N . ASP A 1 218 ? -8.743 9.553 4.844 1.00 76.62 218 ASP A N 1
ATOM 1745 C CA . ASP A 1 218 ? -7.593 9.649 5.741 1.00 76.62 218 ASP A CA 1
ATOM 1746 C C . ASP A 1 218 ? -8.050 9.520 7.199 1.00 76.62 218 ASP A C 1
ATOM 1748 O O . ASP A 1 218 ? -8.730 10.421 7.701 1.00 76.62 218 ASP A O 1
ATOM 1752 N N . PRO A 1 219 ? -7.671 8.439 7.896 1.00 74.44 219 PRO A N 1
ATOM 1753 C CA . PRO A 1 219 ? -8.042 8.251 9.294 1.00 74.44 219 PRO A CA 1
ATOM 1754 C C . PRO A 1 219 ? -7.385 9.210 10.285 1.00 74.44 219 PRO A C 1
ATOM 1756 O O . PRO A 1 219 ? -7.745 9.192 11.456 1.00 74.44 219 PRO A O 1
ATOM 1759 N N . LEU A 1 220 ? -6.446 10.055 9.846 1.00 82.69 220 LEU A N 1
ATOM 1760 C CA . LEU A 1 220 ? -5.949 11.200 10.616 1.00 82.69 220 LEU A CA 1
ATOM 1761 C C . LEU A 1 220 ? -6.458 12.544 10.074 1.00 82.69 220 LEU A C 1
ATOM 1763 O O . LEU A 1 220 ? -6.106 13.596 10.610 1.00 82.69 220 LEU A O 1
ATOM 1767 N N . GLY A 1 221 ? -7.314 12.535 9.049 1.00 83.62 221 GLY A N 1
ATOM 1768 C CA . GLY A 1 221 ? -7.807 13.744 8.387 1.00 83.62 221 GLY A CA 1
ATOM 1769 C C . GLY A 1 221 ? -8.613 14.663 9.310 1.00 83.62 221 GLY A C 1
ATOM 1770 O O . GLY A 1 221 ? -8.666 15.872 9.096 1.00 83.62 221 GLY A O 1
ATOM 1771 N N . GLU A 1 222 ? -9.197 14.115 10.377 1.00 88.31 222 GLU A N 1
ATOM 1772 C CA . GLU A 1 222 ? -9.971 14.869 11.368 1.00 88.31 222 GLU A CA 1
ATOM 1773 C C . GLU A 1 222 ? -9.115 15.414 12.518 1.00 88.31 222 GLU A C 1
ATOM 1775 O O . GLU A 1 222 ? -9.635 16.109 13.391 1.00 88.31 222 GLU A O 1
ATOM 1780 N N . LEU A 1 223 ? -7.810 15.127 12.555 1.00 91.19 223 LEU A N 1
ATOM 1781 C CA . LEU A 1 223 ? -6.967 15.446 13.707 1.00 91.19 223 LEU A CA 1
ATOM 1782 C C . LEU A 1 223 ? -6.940 16.951 14.021 1.00 91.19 223 LEU A C 1
ATOM 1784 O O . LEU A 1 223 ? -7.023 17.343 15.185 1.00 91.19 223 LEU A O 1
ATOM 1788 N N . ALA A 1 224 ? -6.872 17.806 12.999 1.00 92.75 224 ALA A N 1
ATOM 1789 C CA . ALA A 1 224 ? -6.902 19.259 13.184 1.00 92.75 224 ALA A CA 1
ATOM 1790 C C . ALA A 1 224 ? -8.252 19.742 13.752 1.00 92.75 224 ALA A C 1
ATOM 1792 O O . ALA A 1 224 ? -8.314 20.635 14.598 1.00 92.75 224 ALA A O 1
ATOM 1793 N N . ASP A 1 225 ? -9.352 19.132 13.318 1.00 93.12 225 ASP A N 1
ATOM 1794 C CA . ASP A 1 225 ? -10.694 19.414 13.825 1.00 93.12 225 ASP A CA 1
ATOM 1795 C C . ASP A 1 225 ? -10.875 18.935 15.260 1.00 93.12 225 ASP A C 1
ATOM 1797 O O . ASP A 1 225 ? -11.497 19.621 16.074 1.00 93.12 225 ASP A O 1
ATOM 1801 N N . PHE A 1 226 ? -10.300 17.779 15.571 1.00 94.06 226 PHE A N 1
ATOM 1802 C CA . PHE A 1 226 ? -10.303 17.197 16.899 1.00 94.06 226 PHE A CA 1
ATOM 1803 C C . PHE A 1 226 ? -9.515 18.061 17.881 1.00 94.06 226 PHE A C 1
ATOM 1805 O O . PHE A 1 226 ? -10.012 18.360 18.962 1.00 94.06 226 PHE A O 1
ATOM 1812 N N . GLN A 1 227 ? -8.339 18.556 17.481 1.00 94.88 227 GLN A N 1
ATOM 1813 C CA . GLN A 1 227 ? -7.562 19.524 18.262 1.00 94.88 227 GLN A CA 1
ATOM 1814 C C . GLN A 1 227 ? -8.398 20.765 18.601 1.00 94.88 227 GLN A C 1
ATOM 1816 O O . GLN A 1 227 ? -8.561 21.098 19.774 1.00 94.88 227 GLN A O 1
ATOM 1821 N N . ARG A 1 228 ? -9.042 21.374 17.595 1.00 94.69 228 ARG A N 1
ATOM 1822 C CA . ARG A 1 228 ? -9.928 22.535 17.801 1.00 94.69 228 ARG A CA 1
ATOM 1823 C C . ARG A 1 228 ? -11.120 22.228 18.706 1.00 94.69 228 ARG A C 1
ATOM 1825 O O . ARG A 1 228 ? -11.588 23.103 19.434 1.00 94.69 228 ARG A O 1
ATOM 1832 N N . TYR A 1 229 ? -11.645 21.008 18.649 1.00 93.81 229 TYR A N 1
ATOM 1833 C CA . TYR A 1 229 ? -12.706 20.558 19.543 1.00 93.81 229 TYR A CA 1
ATOM 1834 C C . TYR A 1 229 ? -12.214 20.417 20.991 1.00 93.81 229 TYR A C 1
ATOM 1836 O O . TYR A 1 229 ? -12.918 20.856 21.905 1.00 93.81 229 TYR A O 1
ATOM 1844 N N . LEU A 1 230 ? -11.014 19.863 21.200 1.00 93.94 230 LEU A N 1
ATOM 1845 C CA . LEU A 1 230 ? -10.391 19.721 22.519 1.00 93.94 230 LEU A CA 1
ATOM 1846 C C . LEU A 1 230 ? -10.069 21.071 23.164 1.00 93.94 230 LEU A C 1
ATOM 1848 O O . LEU A 1 230 ? -10.273 21.222 24.369 1.00 93.94 230 LEU A O 1
ATOM 1852 N N . ASP A 1 231 ? -9.652 22.066 22.380 1.00 93.06 231 ASP A N 1
ATOM 1853 C CA . ASP A 1 231 ? -9.363 23.419 22.879 1.00 93.06 231 ASP A CA 1
ATOM 1854 C C . ASP A 1 231 ? -10.574 24.076 23.557 1.00 93.06 231 ASP A C 1
ATOM 1856 O O . ASP A 1 231 ? -10.422 24.875 24.484 1.00 93.06 231 ASP A O 1
ATOM 1860 N N . ARG A 1 232 ? -11.785 23.698 23.129 1.00 92.38 232 ARG A N 1
ATOM 1861 C CA . ARG A 1 232 ? -13.060 24.177 23.683 1.00 92.38 232 ARG A CA 1
ATOM 1862 C C . ARG A 1 232 ? -13.513 23.407 24.924 1.00 92.38 232 ARG A C 1
ATOM 1864 O O . ARG A 1 232 ? -14.501 23.797 25.541 1.00 92.38 232 ARG A O 1
ATOM 1871 N N . GLN A 1 233 ? -12.836 22.319 25.292 1.00 90.88 233 GLN A N 1
ATOM 1872 C CA . GLN A 1 233 ? -13.202 21.520 26.461 1.00 90.88 233 GLN A CA 1
ATOM 1873 C C . GLN A 1 233 ? -12.564 22.069 27.749 1.00 90.88 233 GLN A C 1
ATOM 1875 O O . GLN A 1 233 ? -11.437 22.586 27.724 1.00 90.88 233 GLN A O 1
ATOM 1880 N N . PRO A 1 234 ? -13.234 21.910 28.909 1.00 90.81 234 PRO A N 1
ATOM 1881 C CA . PRO A 1 234 ? -12.649 22.257 30.198 1.00 90.81 234 PRO A CA 1
ATOM 1882 C C . PRO A 1 234 ? -11.355 21.477 30.453 1.00 90.81 234 PRO A C 1
ATOM 1884 O O . PRO A 1 234 ? -11.303 20.258 30.277 1.00 90.81 234 PRO A O 1
ATOM 1887 N N . ALA A 1 235 ? -10.308 22.164 30.921 1.00 88.00 235 ALA A N 1
ATOM 1888 C CA . ALA A 1 235 ? -9.014 21.536 31.204 1.00 88.00 235 ALA A CA 1
ATOM 1889 C C . ALA A 1 235 ? -9.120 20.397 32.234 1.00 88.00 235 ALA A C 1
ATOM 1891 O O . ALA A 1 235 ? -8.448 19.379 32.089 1.00 88.00 235 ALA A O 1
ATOM 1892 N N . SER A 1 236 ? -10.021 20.531 33.210 1.00 88.38 236 SER A N 1
ATOM 1893 C CA . SER A 1 236 ? -10.314 19.503 34.214 1.00 88.38 236 SER A CA 1
ATOM 1894 C C . SER A 1 236 ? -10.864 18.203 33.622 1.00 88.38 236 SER A C 1
ATOM 1896 O O . SER A 1 236 ? -10.700 17.147 34.219 1.00 88.38 236 SER A O 1
ATOM 1898 N N . THR A 1 237 ? -11.506 18.253 32.450 1.00 88.06 237 THR A N 1
ATOM 1899 C CA . THR A 1 237 ? -12.067 17.060 31.793 1.00 88.06 237 THR A CA 1
ATOM 1900 C C . THR A 1 237 ? -11.003 16.270 31.033 1.00 88.06 237 THR A C 1
ATOM 1902 O O . THR A 1 237 ? -11.113 15.052 30.923 1.00 88.06 237 THR A O 1
ATOM 1905 N N . LEU A 1 238 ? -9.984 16.958 30.508 1.00 90.06 238 LEU A N 1
ATOM 1906 C CA . LEU A 1 238 ? -8.933 16.356 29.684 1.00 90.06 238 LEU A CA 1
ATOM 1907 C C . LEU A 1 238 ? -7.682 15.972 30.486 1.00 90.06 238 LEU A C 1
ATOM 1909 O O . LEU A 1 238 ? -6.973 15.051 30.092 1.00 90.06 238 LEU A O 1
ATOM 1913 N N . GLY A 1 239 ? -7.386 16.670 31.586 1.00 91.38 239 GLY A N 1
ATOM 1914 C CA . GLY A 1 239 ? -6.175 16.426 32.374 1.00 91.38 239 GLY A CA 1
ATOM 1915 C C . GLY A 1 239 ? -4.901 16.545 31.527 1.00 91.38 239 GLY A C 1
ATOM 1916 O O . GLY A 1 239 ? -4.765 17.467 30.715 1.00 91.38 239 GLY A O 1
ATOM 1917 N N . THR A 1 240 ? -3.976 15.591 31.686 1.00 92.00 240 THR A N 1
ATOM 1918 C CA . THR A 1 240 ? -2.706 15.521 30.939 1.00 92.00 240 THR A CA 1
ATOM 1919 C C . THR A 1 240 ? -2.911 15.505 29.422 1.00 92.00 240 THR A C 1
ATOM 1921 O O . THR A 1 240 ? -2.122 16.105 28.686 1.00 92.00 240 THR A O 1
ATOM 1924 N N . TRP A 1 241 ? -4.006 14.909 28.936 1.00 94.88 241 TRP A N 1
ATOM 1925 C CA . TRP A 1 241 ? -4.283 14.773 27.504 1.00 94.88 241 TRP A CA 1
ATOM 1926 C C . TRP A 1 241 ? -4.415 16.098 26.765 1.00 94.88 241 TRP A C 1
ATOM 1928 O O . TRP A 1 241 ? -4.161 16.149 25.563 1.00 94.88 241 TRP A O 1
ATOM 1938 N N . ARG A 1 242 ? -4.737 17.193 27.467 1.00 92.44 242 ARG A N 1
ATOM 1939 C CA . ARG A 1 242 ? -4.787 18.53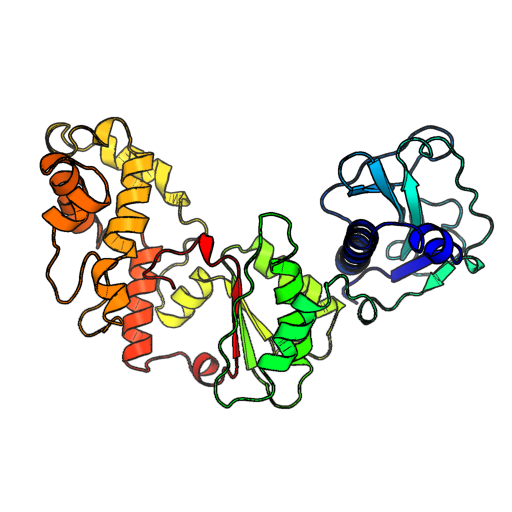4 26.867 1.00 92.44 242 ARG A CA 1
ATOM 1940 C C . ARG A 1 242 ? -3.465 18.918 26.195 1.00 92.44 242 ARG A C 1
ATOM 1942 O O . ARG A 1 242 ? -3.472 19.638 25.205 1.00 92.44 242 ARG A O 1
ATOM 1949 N N . ARG A 1 243 ? -2.334 18.443 26.727 1.00 93.06 243 ARG A N 1
ATOM 1950 C CA . ARG A 1 243 ? -0.994 18.717 26.180 1.00 93.06 243 ARG A CA 1
ATOM 1951 C C . ARG A 1 243 ? -0.648 17.833 24.980 1.00 93.06 243 ARG A C 1
ATOM 1953 O O . ARG A 1 243 ? 0.294 18.144 24.260 1.00 93.06 243 ARG A O 1
ATOM 1960 N N . TYR A 1 244 ? -1.403 16.757 24.759 1.00 95.56 244 TYR A N 1
ATOM 1961 C CA . TYR A 1 244 ? -1.098 15.717 23.777 1.00 95.56 244 TYR A CA 1
ATOM 1962 C C . TYR A 1 244 ? -2.334 15.339 22.944 1.00 95.56 244 TYR A C 1
ATOM 1964 O O . TYR A 1 244 ? -2.739 14.175 22.929 1.00 95.56 244 TYR A O 1
ATOM 1972 N N . PRO A 1 245 ? -2.952 16.292 22.223 1.00 94.44 245 PRO A N 1
ATOM 1973 C CA . PRO A 1 245 ? -4.202 16.038 21.512 1.00 94.44 245 PRO A CA 1
ATOM 1974 C C . PRO A 1 245 ? -4.052 15.010 20.381 1.00 94.44 245 PRO A C 1
ATOM 1976 O O . PRO A 1 245 ? -4.972 14.237 20.136 1.00 94.44 245 PRO A O 1
ATOM 1979 N N . ALA A 1 246 ? -2.889 14.953 19.720 1.00 95.12 246 ALA A N 1
ATOM 1980 C CA . ALA A 1 246 ? -2.609 13.933 18.708 1.00 95.12 246 ALA A CA 1
ATOM 1981 C C . ALA A 1 246 ? -2.510 12.529 19.311 1.00 95.12 246 ALA A C 1
ATOM 1983 O O . ALA A 1 246 ? -3.120 11.604 18.783 1.00 95.12 246 ALA A O 1
ATOM 1984 N N . SER A 1 247 ? -1.820 12.387 20.445 1.00 95.31 247 SER A N 1
ATOM 1985 C CA . SER A 1 247 ? -1.750 11.116 21.168 1.00 95.31 247 SER A CA 1
ATOM 1986 C C . SER A 1 247 ? -3.121 10.689 21.681 1.00 95.31 247 SER A C 1
ATOM 1988 O O . SER A 1 247 ? -3.466 9.521 21.584 1.00 95.31 247 SER A O 1
ATOM 1990 N N . LEU A 1 248 ? -3.937 11.625 22.176 1.00 95.56 248 LEU A N 1
ATOM 1991 C CA . LEU A 1 248 ? -5.304 11.318 22.593 1.00 95.56 248 LEU A CA 1
ATOM 1992 C C . LEU A 1 248 ? -6.167 10.854 21.410 1.00 95.56 248 LEU A C 1
ATOM 1994 O O . LEU A 1 248 ? -6.940 9.913 21.560 1.00 95.56 248 LEU A O 1
ATOM 1998 N N . TYR A 1 249 ? -6.031 11.482 20.238 1.00 94.75 249 TYR A N 1
ATOM 1999 C CA . TYR A 1 249 ? -6.753 11.071 19.032 1.00 94.75 249 TYR A CA 1
ATOM 2000 C C . TYR A 1 249 ? -6.403 9.636 18.633 1.00 94.75 249 TYR A C 1
ATOM 2002 O O . TYR A 1 249 ? -7.297 8.817 18.430 1.00 94.75 249 TYR A O 1
ATOM 2010 N N . THR A 1 250 ? -5.109 9.313 18.549 1.00 93.50 250 THR A N 1
ATOM 2011 C CA . THR A 1 250 ? -4.660 7.967 18.174 1.00 93.50 250 THR A CA 1
ATOM 2012 C C . THR A 1 250 ? -5.018 6.932 19.235 1.00 93.50 250 THR A C 1
ATOM 2014 O O . THR A 1 250 ? -5.408 5.824 18.879 1.00 93.50 250 THR A O 1
ATOM 2017 N N . GLU A 1 251 ? -4.959 7.291 20.517 1.00 93.56 251 GLU A N 1
ATOM 2018 C CA . GLU A 1 251 ? -5.348 6.421 21.627 1.00 93.56 251 GLU A CA 1
ATOM 2019 C C . GLU A 1 251 ? -6.847 6.091 21.579 1.00 93.56 251 GLU A C 1
ATOM 2021 O O . GLU A 1 251 ? -7.229 4.919 21.577 1.00 93.56 251 GLU A O 1
ATOM 2026 N N . VAL A 1 252 ? -7.706 7.110 21.444 1.00 92.81 252 VAL A N 1
ATOM 2027 C CA . VAL A 1 252 ? -9.158 6.917 21.305 1.00 92.81 252 VAL A CA 1
ATOM 2028 C C . VAL A 1 252 ? -9.470 6.093 20.059 1.00 92.81 252 VAL A C 1
ATOM 2030 O O . VAL A 1 252 ? -10.218 5.119 20.149 1.00 92.81 252 VAL A O 1
ATOM 2033 N N . ARG A 1 253 ? -8.873 6.436 18.912 1.00 91.88 253 ARG A N 1
ATOM 2034 C CA . ARG A 1 253 ? -9.108 5.739 17.644 1.00 91.88 253 ARG A CA 1
ATOM 2035 C C . ARG A 1 253 ? -8.684 4.275 17.705 1.00 91.88 253 ARG A C 1
ATOM 2037 O O . ARG A 1 253 ? -9.477 3.409 17.362 1.00 91.88 253 ARG A O 1
ATOM 2044 N N . ALA A 1 254 ? -7.441 3.992 18.088 1.00 90.00 254 ALA A N 1
ATOM 2045 C CA . ALA A 1 254 ? -6.845 2.668 17.925 1.00 90.00 254 ALA A CA 1
ATOM 2046 C C . ALA A 1 254 ? -7.075 1.748 19.126 1.00 90.00 254 ALA A C 1
ATOM 2048 O O . ALA A 1 254 ? -7.289 0.550 18.943 1.00 90.00 254 ALA A O 1
ATOM 2049 N N . HIS A 1 255 ? -7.013 2.289 20.344 1.00 88.69 255 HIS A N 1
ATOM 2050 C CA . HIS A 1 255 ? -6.999 1.485 21.564 1.00 88.69 255 HIS A CA 1
ATOM 2051 C C . HIS A 1 255 ? -8.330 1.464 22.300 1.00 88.69 255 HIS A C 1
ATOM 2053 O O . HIS A 1 255 ? -8.604 0.489 22.988 1.00 88.69 255 HIS A O 1
ATOM 2059 N N . ILE A 1 256 ? -9.173 2.482 22.129 1.00 90.00 256 ILE A N 1
ATOM 2060 C CA . ILE A 1 256 ? -10.519 2.477 22.704 1.00 90.00 256 ILE A CA 1
ATOM 2061 C C . ILE A 1 256 ? -11.520 1.993 21.653 1.00 90.00 256 ILE A C 1
ATOM 2063 O O . ILE A 1 256 ? -11.992 0.859 21.724 1.00 90.00 256 ILE A O 1
ATOM 2067 N N . LEU A 1 257 ? -11.812 2.809 20.637 1.00 89.38 257 LEU A N 1
ATOM 2068 C CA . LEU A 1 257 ? -12.815 2.494 19.614 1.00 89.38 257 LEU A CA 1
ATOM 2069 C C . LEU A 1 257 ? -12.375 1.325 18.729 1.00 89.38 257 LEU A C 1
ATOM 2071 O O . LEU A 1 257 ? -13.122 0.369 18.556 1.00 89.38 257 LEU A O 1
ATOM 2075 N N . GLY A 1 258 ? -11.126 1.333 18.269 1.00 89.12 258 GLY A N 1
ATOM 2076 C CA . GLY A 1 258 ? -10.552 0.287 17.424 1.00 89.12 258 GLY A CA 1
ATOM 2077 C C . GLY A 1 258 ? -10.309 -1.057 18.105 1.00 89.12 258 GLY A C 1
ATOM 2078 O O . GLY A 1 258 ? -9.785 -1.964 17.468 1.00 89.12 258 GLY A O 1
ATOM 2079 N N . ARG A 1 259 ? -10.679 -1.201 19.382 1.00 87.75 259 ARG A N 1
ATOM 2080 C CA . ARG A 1 259 ? -10.720 -2.468 20.133 1.00 87.75 259 ARG A CA 1
ATOM 2081 C C . ARG A 1 259 ? -12.092 -2.702 20.777 1.00 87.75 259 ARG A C 1
ATOM 2083 O O . ARG A 1 259 ? -12.209 -3.479 21.727 1.00 87.75 259 ARG A O 1
ATOM 2090 N N . THR A 1 260 ? -13.117 -2.001 20.285 1.00 84.69 260 THR A N 1
ATOM 2091 C CA . THR A 1 260 ? -14.510 -2.127 20.720 1.00 84.69 260 THR A CA 1
ATOM 2092 C C . THR A 1 260 ? -15.316 -2.899 19.697 1.00 84.69 260 THR A C 1
ATOM 2094 O O . THR A 1 260 ? -15.564 -2.391 18.608 1.00 84.69 260 THR A O 1
ATOM 2097 N N . PHE A 1 261 ? -15.783 -4.089 20.061 1.00 85.38 261 PHE A N 1
ATOM 2098 C CA . PHE A 1 261 ? -16.532 -4.941 19.141 1.00 85.38 261 PHE A CA 1
ATOM 2099 C C . PHE A 1 261 ? -18.049 -4.793 19.320 1.00 85.38 261 PHE A C 1
ATOM 2101 O O . PHE A 1 261 ? -18.513 -4.511 20.431 1.00 85.38 261 PHE A O 1
ATOM 2108 N N . PRO A 1 262 ? -18.846 -4.977 18.248 1.00 84.94 262 PRO A N 1
ATOM 2109 C CA . PRO A 1 262 ? -20.301 -4.995 18.353 1.00 84.94 262 PRO A CA 1
ATOM 2110 C C . PRO A 1 262 ? -20.799 -6.088 19.305 1.00 84.94 262 PRO A C 1
ATOM 2112 O O . PRO A 1 262 ? -20.196 -7.154 19.425 1.00 84.94 262 PRO A O 1
ATOM 2115 N N . ALA A 1 263 ? -21.939 -5.848 19.953 1.00 78.56 263 ALA A N 1
ATOM 2116 C CA . ALA A 1 263 ? -22.565 -6.845 20.816 1.00 78.56 263 ALA A CA 1
ATOM 2117 C C . ALA A 1 263 ? -22.872 -8.141 20.042 1.00 78.56 263 ALA A C 1
ATOM 2119 O O . ALA A 1 263 ? -23.366 -8.095 18.914 1.00 78.56 263 ALA A O 1
ATOM 2120 N N . GLY A 1 264 ? -22.585 -9.290 20.658 1.00 76.44 264 GLY A N 1
ATOM 2121 C CA . GLY A 1 264 ? -22.745 -10.606 20.033 1.00 76.44 264 GLY A CA 1
ATOM 2122 C C . GLY A 1 264 ? -21.629 -10.993 19.056 1.00 76.44 264 GLY A C 1
ATOM 2123 O O . GLY A 1 264 ? -21.697 -12.070 18.471 1.00 76.44 264 GLY A O 1
ATOM 2124 N N . TYR A 1 265 ? -20.604 -10.152 18.875 1.00 78.75 265 TYR A N 1
ATOM 2125 C CA . TYR A 1 265 ? -19.397 -10.529 18.147 1.00 78.75 265 TYR A CA 1
ATOM 2126 C C . TYR A 1 265 ? -18.401 -11.205 19.098 1.00 78.75 265 TYR A C 1
ATOM 2128 O O . TYR A 1 265 ? -17.820 -10.555 19.968 1.00 78.75 265 TYR A O 1
ATOM 2136 N N . SER A 1 266 ? -18.208 -12.515 18.940 1.00 72.06 266 SER A N 1
ATOM 2137 C CA . SER A 1 266 ? -17.280 -13.290 19.766 1.00 72.06 266 SER A CA 1
ATOM 2138 C C . SER A 1 266 ? -15.873 -13.272 19.176 1.00 72.06 266 SER A C 1
ATOM 2140 O O . SER A 1 266 ? -15.662 -13.667 18.029 1.00 72.06 266 SER A O 1
ATOM 2142 N N . LEU A 1 267 ? -14.896 -12.861 19.982 1.00 72.75 267 LEU A N 1
ATOM 2143 C CA . LEU A 1 267 ? -13.483 -13.033 19.663 1.00 72.75 267 LEU A CA 1
ATOM 2144 C C . LEU A 1 267 ? -12.971 -14.378 20.193 1.00 72.75 267 LEU A C 1
ATOM 2146 O O . LEU A 1 267 ? -13.461 -14.849 21.221 1.00 72.75 267 LEU A O 1
ATOM 2150 N N . PRO A 1 268 ? -11.950 -14.976 19.552 1.00 73.12 268 PRO A N 1
ATOM 2151 C CA . PRO A 1 268 ? -11.211 -16.084 20.144 1.00 73.12 268 PRO A CA 1
ATOM 2152 C C . PRO A 1 268 ? -10.683 -15.710 21.534 1.00 73.12 268 PRO A C 1
ATOM 2154 O O . PRO A 1 268 ? -10.260 -14.574 21.748 1.00 73.12 268 PRO A O 1
ATOM 2157 N N . GLU A 1 269 ? -10.644 -16.666 22.461 1.00 67.62 269 GLU A N 1
ATOM 2158 C CA . GLU A 1 269 ? -10.277 -16.422 23.865 1.00 67.62 269 GLU A CA 1
ATOM 2159 C C . GLU A 1 269 ? -8.896 -15.761 24.021 1.00 67.62 269 GLU A C 1
ATOM 2161 O O . GLU A 1 269 ? -8.723 -14.824 24.797 1.00 67.62 269 GLU A O 1
ATOM 2166 N N . SER A 1 270 ? -7.936 -16.147 23.177 1.00 66.88 270 SER A N 1
ATOM 2167 C CA . SER A 1 270 ? -6.598 -15.543 23.114 1.00 66.88 270 SER A CA 1
ATOM 2168 C C . SER A 1 270 ? -6.586 -14.066 22.699 1.00 66.88 270 SER A C 1
ATOM 2170 O O . SER A 1 270 ? -5.616 -13.365 22.975 1.00 66.88 270 SER A O 1
ATOM 2172 N N . ARG A 1 271 ? -7.646 -13.583 22.041 1.00 66.88 271 ARG A N 1
ATOM 2173 C CA . ARG A 1 271 ? -7.817 -12.196 21.583 1.00 66.88 271 ARG A CA 1
ATOM 2174 C C . ARG A 1 271 ? -8.727 -11.374 22.490 1.00 66.88 271 ARG A C 1
ATOM 2176 O O . ARG A 1 271 ? -8.701 -10.150 22.394 1.00 66.88 271 ARG A O 1
ATOM 2183 N N . LEU A 1 272 ? -9.493 -12.003 23.386 1.00 62.16 272 LEU A N 1
ATOM 2184 C CA . LEU A 1 272 ? -10.347 -11.290 24.344 1.00 62.16 272 LEU A CA 1
ATOM 2185 C C . LEU A 1 272 ? -9.531 -10.361 25.248 1.00 62.16 272 LEU A C 1
ATOM 2187 O O . LEU A 1 272 ? -9.963 -9.245 25.508 1.00 62.16 272 LEU A O 1
ATOM 2191 N N . ALA A 1 273 ? -8.320 -10.771 25.640 1.00 61.41 273 ALA A N 1
ATOM 2192 C CA . ALA A 1 273 ? -7.403 -9.938 26.423 1.00 61.41 273 ALA A CA 1
ATOM 2193 C C . ALA A 1 273 ? -6.929 -8.671 25.679 1.00 61.41 273 ALA A C 1
ATOM 2195 O O . ALA A 1 273 ? -6.455 -7.723 26.303 1.00 61.41 273 ALA A O 1
ATOM 2196 N N . GLU A 1 274 ? -7.027 -8.646 24.346 1.00 62.84 274 GLU A N 1
ATOM 2197 C CA . GLU A 1 274 ? -6.684 -7.479 23.531 1.00 62.84 274 GLU A CA 1
ATOM 2198 C C . GLU A 1 274 ? -7.884 -6.554 23.296 1.00 62.84 274 GLU A C 1
ATOM 2200 O O . GLU A 1 274 ? -7.680 -5.386 22.942 1.00 62.84 274 GLU A O 1
ATOM 2205 N N . ALA A 1 275 ? -9.108 -7.056 23.481 1.00 62.88 275 ALA A N 1
ATOM 2206 C CA . ALA A 1 275 ? -10.334 -6.289 23.347 1.00 62.88 275 ALA A CA 1
ATOM 2207 C C . ALA A 1 275 ? -10.560 -5.426 24.582 1.00 62.88 275 ALA A C 1
ATOM 2209 O O . ALA A 1 275 ? -10.346 -5.836 25.719 1.00 62.88 275 ALA A O 1
ATOM 2210 N N . VAL A 1 276 ? -11.010 -4.204 24.338 1.00 63.78 276 VAL A N 1
ATOM 2211 C CA . VAL A 1 276 ? -11.178 -3.203 25.389 1.00 63.78 276 VAL A CA 1
ATOM 2212 C C . VAL A 1 276 ? -12.665 -3.017 25.726 1.00 63.78 276 VAL A C 1
ATOM 2214 O O . VAL A 1 276 ? -13.011 -2.654 26.848 1.00 63.78 276 VAL A O 1
ATOM 2217 N N . PHE A 1 277 ? -13.554 -3.356 24.788 1.00 65.25 277 PHE A N 1
ATOM 2218 C CA . PHE A 1 277 ? -14.983 -3.525 25.034 1.00 65.25 277 PHE A CA 1
ATOM 2219 C C . PHE A 1 277 ? -15.453 -4.849 24.433 1.00 65.25 277 PHE A C 1
ATOM 2221 O O . PHE A 1 277 ? -15.439 -5.027 23.211 1.00 65.25 277 PHE A O 1
ATOM 2228 N N . SER A 1 278 ? -15.937 -5.737 25.295 1.00 56.97 278 SER A N 1
ATOM 2229 C CA . SER A 1 278 ? -16.765 -6.878 24.908 1.00 56.97 278 SER A CA 1
ATOM 2230 C C . SER A 1 278 ? -18.064 -6.819 25.713 1.00 56.97 278 SER A C 1
ATOM 2232 O O . SER A 1 278 ? -18.063 -6.409 26.873 1.00 56.97 278 SER A O 1
ATOM 2234 N N . GLU A 1 279 ? -19.194 -7.116 25.067 1.00 52.94 279 GLU A N 1
ATOM 2235 C CA . GLU A 1 279 ? -20.492 -7.322 25.739 1.00 52.94 279 GLU A CA 1
ATOM 2236 C C . GLU A 1 279 ? -20.901 -6.220 26.746 1.00 52.94 279 GLU A C 1
ATOM 2238 O O . GLU A 1 279 ? -21.433 -6.467 27.829 1.00 52.94 279 GLU A O 1
ATOM 2243 N N . GLY A 1 280 ? -20.646 -4.958 26.390 1.00 52.91 280 GLY A N 1
ATOM 2244 C CA . GLY A 1 280 ? -21.069 -3.798 27.180 1.00 52.91 280 GLY A CA 1
ATOM 2245 C C . GLY A 1 280 ? -20.205 -3.474 28.403 1.00 52.91 280 GLY A C 1
ATOM 2246 O O . GLY A 1 280 ? -20.528 -2.515 29.101 1.00 52.91 280 GLY A O 1
ATOM 2247 N N . HIS A 1 281 ? -19.107 -4.198 28.644 1.00 61.16 281 HIS A N 1
ATOM 2248 C CA . HIS A 1 281 ? -18.217 -3.947 29.778 1.00 61.16 281 HIS A CA 1
ATOM 2249 C C . HIS A 1 281 ? -16.839 -3.472 29.305 1.00 61.16 281 HIS A C 1
ATOM 2251 O O . HIS A 1 281 ? -16.188 -4.100 28.470 1.00 61.16 281 HIS A O 1
ATOM 2257 N N . PHE A 1 282 ? -16.424 -2.318 29.833 1.00 72.88 282 PHE A N 1
ATOM 2258 C CA . PHE A 1 282 ? -15.097 -1.739 29.646 1.00 72.88 282 PHE A CA 1
ATOM 2259 C C . PHE A 1 282 ? -14.273 -1.964 30.903 1.00 72.88 282 PHE A C 1
ATOM 2261 O O . PHE A 1 282 ? -14.625 -1.432 31.960 1.00 72.88 282 PHE A O 1
ATOM 2268 N N . ASP A 1 283 ? -13.163 -2.686 30.801 1.00 77.62 283 ASP A N 1
ATOM 2269 C CA . ASP A 1 283 ? -12.233 -2.790 31.921 1.00 77.62 283 ASP A CA 1
ATOM 2270 C C . ASP A 1 283 ? -11.250 -1.610 31.903 1.00 77.62 283 ASP A C 1
ATOM 2272 O O . ASP A 1 283 ? -10.212 -1.621 31.234 1.00 77.62 283 ASP A O 1
ATOM 2276 N N . ALA A 1 284 ? -11.594 -0.565 32.660 1.00 82.56 284 ALA A N 1
ATOM 2277 C CA . ALA A 1 284 ? -10.767 0.631 32.779 1.00 82.56 284 ALA A CA 1
ATOM 2278 C C . ALA A 1 284 ? -9.416 0.379 33.436 1.00 82.56 284 ALA A C 1
ATOM 2280 O O . ALA A 1 284 ? -8.441 1.049 33.091 1.00 82.56 284 ALA A O 1
ATOM 2281 N N . THR A 1 285 ? -9.349 -0.598 34.334 1.00 83.69 285 THR A N 1
ATOM 2282 C CA . THR A 1 285 ? -8.120 -0.956 35.034 1.00 83.69 285 THR A CA 1
ATOM 2283 C C . THR A 1 285 ? -7.182 -1.699 34.092 1.00 83.69 285 THR A C 1
ATOM 2285 O O . THR A 1 285 ? -6.007 -1.342 34.002 1.00 83.69 285 THR A O 1
ATOM 2288 N N . ALA A 1 286 ? -7.696 -2.671 33.333 1.00 81.06 286 ALA A N 1
ATOM 2289 C CA . ALA A 1 286 ? -6.910 -3.390 32.334 1.00 81.06 286 ALA A CA 1
ATOM 2290 C C . ALA A 1 286 ? -6.412 -2.459 31.221 1.00 81.06 286 ALA A C 1
ATOM 2292 O O . ALA A 1 286 ? -5.237 -2.514 30.857 1.00 81.06 286 ALA A O 1
ATOM 2293 N N . TYR A 1 287 ? -7.264 -1.552 30.729 1.00 86.06 287 TYR A N 1
ATOM 2294 C CA . TYR A 1 287 ? -6.860 -0.538 29.754 1.00 86.06 287 TYR A CA 1
ATOM 2295 C C . TYR A 1 287 ? -5.756 0.378 30.306 1.00 86.06 287 TYR A C 1
ATOM 2297 O O . TYR A 1 287 ? -4.727 0.556 29.652 1.00 86.06 287 TYR A O 1
ATOM 2305 N N . ALA A 1 288 ? -5.918 0.909 31.524 1.00 89.81 288 ALA A N 1
ATOM 2306 C CA . ALA A 1 288 ? -4.900 1.747 32.156 1.00 89.81 288 ALA A CA 1
ATOM 2307 C C . ALA A 1 288 ? -3.560 1.004 32.299 1.00 89.81 288 ALA A C 1
ATOM 2309 O O . ALA A 1 288 ? -2.519 1.529 31.904 1.00 89.81 288 ALA A O 1
ATOM 2310 N N . ALA A 1 289 ? -3.590 -0.243 32.781 1.00 87.06 289 ALA A N 1
ATOM 2311 C CA . ALA A 1 289 ? -2.401 -1.072 32.959 1.00 87.06 289 ALA A CA 1
ATOM 2312 C C . ALA A 1 289 ? -1.699 -1.390 31.627 1.00 87.06 289 ALA A C 1
ATOM 2314 O O . ALA A 1 289 ? -0.490 -1.198 31.509 1.00 87.06 289 ALA A O 1
ATOM 2315 N N . ALA A 1 290 ? -2.447 -1.811 30.601 1.00 85.38 290 ALA A N 1
ATOM 2316 C CA . ALA A 1 290 ? -1.899 -2.161 29.288 1.00 85.38 290 ALA A CA 1
ATOM 2317 C C . ALA A 1 290 ? -1.256 -0.967 28.565 1.00 85.38 290 ALA A C 1
ATOM 2319 O O . ALA A 1 290 ? -0.369 -1.135 27.724 1.00 85.38 290 ALA A O 1
ATOM 2320 N N . ARG A 1 291 ? -1.718 0.249 28.869 1.00 89.62 291 ARG A N 1
ATOM 2321 C CA . ARG A 1 291 ? -1.232 1.489 28.254 1.00 89.62 291 ARG A CA 1
ATOM 2322 C C . ARG A 1 291 ? -0.244 2.258 29.126 1.00 89.62 291 ARG A C 1
ATOM 2324 O O . ARG A 1 291 ? 0.336 3.226 28.645 1.00 89.62 291 ARG A O 1
ATOM 2331 N N . GLY A 1 292 ? -0.018 1.820 30.366 1.00 90.75 292 GLY A N 1
ATOM 2332 C CA . GLY A 1 292 ? 0.840 2.521 31.323 1.00 90.75 292 GLY A CA 1
ATOM 2333 C C . GLY A 1 292 ? 0.286 3.891 31.722 1.00 90.75 292 GLY A C 1
ATOM 2334 O O . GLY A 1 292 ? 1.055 4.828 31.916 1.00 90.75 292 GLY A O 1
ATOM 2335 N N . LEU A 1 293 ? -1.040 4.018 31.794 1.00 92.50 293 LEU A N 1
ATOM 2336 C CA . LEU A 1 293 ? -1.744 5.247 32.152 1.00 92.50 293 LEU A CA 1
ATOM 2337 C C . LEU A 1 293 ? -2.143 5.229 33.625 1.00 92.50 293 LEU A C 1
ATOM 2339 O O . LEU A 1 293 ? -2.415 4.176 34.205 1.00 92.50 293 LEU A O 1
ATOM 2343 N N . THR A 1 294 ? -2.267 6.412 34.220 1.00 94.50 294 THR A N 1
ATOM 2344 C CA . THR A 1 294 ? -2.971 6.547 35.501 1.00 94.50 294 THR A CA 1
ATOM 2345 C C . THR A 1 294 ? -4.474 6.297 35.325 1.00 94.50 294 THR A C 1
ATOM 2347 O O . THR A 1 294 ? -5.026 6.449 34.230 1.00 94.50 294 THR A O 1
ATOM 2350 N N . GLY A 1 295 ? -5.171 5.956 36.415 1.00 91.00 295 GLY A N 1
ATOM 2351 C CA . GLY A 1 295 ? -6.629 5.782 36.390 1.00 91.00 295 GLY A CA 1
ATOM 2352 C C . GLY A 1 295 ? -7.377 7.037 35.919 1.00 91.00 295 GLY A C 1
ATOM 2353 O O . GLY A 1 295 ? -8.362 6.929 35.189 1.00 91.00 295 GLY A O 1
ATOM 2354 N N . ASP A 1 296 ? -6.874 8.227 36.259 1.00 91.94 296 ASP A N 1
ATOM 2355 C CA . ASP A 1 296 ? -7.467 9.502 35.843 1.00 91.94 296 ASP A CA 1
ATOM 2356 C C . ASP A 1 296 ? -7.283 9.769 34.344 1.00 91.94 296 ASP A C 1
ATOM 2358 O O . ASP A 1 296 ? -8.233 10.172 33.666 1.00 91.94 296 ASP A O 1
ATOM 2362 N N . GLU A 1 297 ? -6.089 9.506 33.806 1.00 93.94 297 GLU A N 1
ATOM 2363 C CA . GLU A 1 297 ? -5.805 9.626 32.371 1.00 93.94 297 GLU A CA 1
ATOM 2364 C C . GLU A 1 297 ? -6.639 8.635 31.566 1.00 93.94 297 GLU A C 1
ATOM 2366 O O . GLU A 1 297 ? -7.273 9.020 30.578 1.00 93.94 297 GLU A O 1
ATOM 2371 N N . ALA A 1 298 ? -6.697 7.381 32.013 1.00 92.62 298 ALA A N 1
ATOM 2372 C CA . ALA A 1 298 ? -7.544 6.375 31.400 1.00 92.62 298 ALA A CA 1
ATOM 2373 C C . ALA A 1 298 ? -9.016 6.813 31.432 1.00 92.62 298 ALA A C 1
ATOM 2375 O O . ALA A 1 298 ? -9.661 6.901 30.388 1.00 92.62 298 ALA A O 1
ATOM 2376 N N . GLY A 1 299 ? -9.523 7.195 32.608 1.00 91.75 299 GLY A N 1
ATOM 2377 C CA . GLY A 1 299 ? -10.889 7.674 32.807 1.00 91.75 299 GLY A CA 1
ATOM 2378 C C . GLY A 1 299 ? -11.258 8.853 31.904 1.00 91.75 299 GLY A C 1
ATOM 2379 O O . GLY A 1 299 ? -12.355 8.882 31.344 1.00 91.75 299 GLY A O 1
ATOM 2380 N N . ALA A 1 300 ? -10.352 9.818 31.732 1.00 92.88 300 ALA A N 1
ATOM 2381 C CA . ALA A 1 300 ? -10.564 10.962 30.850 1.00 92.88 300 ALA A CA 1
ATOM 2382 C C . ALA A 1 300 ? -10.702 10.540 29.377 1.00 92.88 300 ALA A C 1
ATOM 2384 O O . ALA A 1 300 ? -11.655 10.960 28.715 1.00 92.88 300 ALA A O 1
ATOM 2385 N N . ALA A 1 301 ? -9.811 9.674 28.883 1.00 92.88 301 ALA A N 1
ATOM 2386 C CA . ALA A 1 301 ? -9.861 9.177 27.508 1.00 92.88 301 ALA A CA 1
ATOM 2387 C C . ALA A 1 301 ? -11.138 8.363 27.235 1.00 92.88 301 ALA A C 1
ATOM 2389 O O . ALA A 1 301 ? -11.788 8.557 26.210 1.00 92.88 301 ALA A O 1
ATOM 2390 N N . ILE A 1 302 ? -11.554 7.520 28.185 1.00 90.75 302 ILE A N 1
ATOM 2391 C CA . ILE A 1 302 ? -12.767 6.692 28.083 1.00 90.75 302 ILE A CA 1
ATOM 2392 C C . ILE A 1 302 ? -14.024 7.554 28.024 1.00 90.75 302 ILE A C 1
ATOM 2394 O O . ILE A 1 302 ? -14.863 7.369 27.144 1.00 90.75 302 ILE A O 1
ATOM 2398 N N . ARG A 1 303 ? -14.160 8.519 28.945 1.00 90.31 303 ARG A N 1
ATOM 2399 C CA . ARG A 1 303 ? -15.317 9.429 28.970 1.00 90.31 303 ARG A CA 1
ATOM 2400 C C . ARG A 1 303 ? -15.405 10.248 27.688 1.00 90.31 303 ARG A C 1
ATOM 2402 O O . ARG A 1 303 ? -16.500 10.455 27.169 1.00 90.31 303 ARG A O 1
ATOM 2409 N N . LEU A 1 304 ? -14.260 10.698 27.175 1.00 91.12 304 LEU A N 1
ATOM 2410 C CA . LEU A 1 304 ? -14.192 11.399 25.902 1.00 91.12 304 LEU A CA 1
ATOM 2411 C C . LEU A 1 304 ? -14.640 10.492 24.748 1.00 91.12 304 LEU A C 1
ATOM 2413 O O . LEU A 1 304 ? -15.507 10.891 23.979 1.00 91.12 304 LEU A O 1
ATOM 2417 N N . ALA A 1 305 ? -14.106 9.273 24.657 1.00 90.50 305 ALA A N 1
ATOM 2418 C CA . ALA A 1 305 ? -14.469 8.311 23.619 1.00 90.50 305 ALA A CA 1
ATOM 2419 C C . ALA A 1 305 ? -15.965 7.958 23.646 1.00 90.50 305 ALA A C 1
ATOM 2421 O O . ALA A 1 305 ? -16.606 7.924 22.600 1.00 90.50 305 ALA A O 1
ATOM 2422 N N . ALA A 1 306 ? -16.542 7.758 24.836 1.00 87.38 306 ALA A N 1
ATOM 2423 C CA . ALA A 1 306 ? -17.973 7.503 24.999 1.00 87.38 306 ALA A CA 1
ATOM 2424 C C . ALA A 1 306 ? -18.827 8.667 24.471 1.00 87.38 306 ALA A C 1
ATOM 2426 O O . ALA A 1 306 ? -19.818 8.435 23.785 1.00 87.38 306 ALA A O 1
ATOM 2427 N N . ARG A 1 307 ? -18.412 9.915 24.730 1.00 87.62 307 ARG A N 1
ATOM 2428 C CA . ARG A 1 307 ? -19.061 11.120 24.187 1.00 87.62 307 ARG A CA 1
ATOM 2429 C C . ARG A 1 307 ? -18.954 11.233 22.668 1.00 87.62 307 ARG A C 1
ATOM 2431 O O . ARG A 1 307 ? -19.847 11.791 22.049 1.00 87.62 307 ARG A O 1
ATOM 2438 N N . LEU A 1 308 ? -17.852 10.759 22.095 1.00 87.38 308 LEU A N 1
ATOM 2439 C CA . LEU A 1 308 ? -17.543 10.914 20.675 1.00 87.38 308 LEU A CA 1
ATOM 2440 C C . LEU A 1 308 ? -18.075 9.780 19.792 1.00 87.38 308 LEU A C 1
ATOM 2442 O O . LEU A 1 308 ? -18.001 9.890 18.575 1.00 87.38 308 LEU A O 1
ATOM 2446 N N . ARG A 1 309 ? -18.626 8.713 20.381 1.00 77.81 309 ARG A N 1
ATOM 2447 C CA . ARG A 1 309 ? -19.085 7.511 19.665 1.00 77.81 309 ARG A CA 1
ATOM 2448 C C . ARG A 1 309 ? -20.153 7.790 18.597 1.00 77.81 309 ARG A C 1
ATOM 2450 O O . ARG A 1 309 ? -20.200 7.085 17.597 1.00 77.81 309 ARG A O 1
ATOM 2457 N N . GLU A 1 310 ? -20.992 8.799 18.813 1.00 74.56 310 GLU A N 1
ATOM 2458 C CA . GLU A 1 310 ? -22.050 9.222 17.878 1.00 74.56 310 GLU A CA 1
ATOM 2459 C C . GLU A 1 310 ? -21.785 10.614 17.278 1.00 74.56 310 GLU A C 1
ATOM 2461 O O . GLU A 1 310 ? -22.664 11.217 16.664 1.00 74.56 310 GLU A O 1
ATOM 2466 N N . ASP A 1 311 ? -20.577 11.147 17.472 1.00 82.00 311 ASP A N 1
ATOM 2467 C CA . ASP A 1 311 ? -20.173 12.442 16.929 1.00 82.00 311 ASP A CA 1
ATOM 2468 C C . ASP A 1 311 ? -19.672 12.281 15.479 1.00 82.00 311 ASP A C 1
ATOM 2470 O O . ASP A 1 311 ? -19.609 11.189 14.913 1.00 82.00 311 ASP A O 1
ATOM 2474 N N . ARG A 1 312 ? -19.277 13.389 14.857 1.00 85.94 312 ARG A N 1
ATOM 2475 C CA . ARG A 1 312 ? -18.684 13.442 13.517 1.00 85.94 312 ARG A CA 1
ATOM 2476 C C . ARG A 1 312 ? -17.251 12.905 13.444 1.00 85.94 312 ARG A C 1
ATOM 2478 O O . ARG A 1 312 ? -16.665 12.990 12.375 1.00 85.94 312 ARG A O 1
ATOM 2485 N N . PHE A 1 313 ? -16.673 12.475 14.566 1.00 89.75 313 PHE A N 1
ATOM 2486 C CA . PHE A 1 313 ? -15.293 11.997 14.657 1.00 89.75 313 PHE A CA 1
ATOM 2487 C C . PHE A 1 313 ? -15.224 10.470 14.586 1.00 89.75 313 PHE A C 1
ATOM 2489 O O . PHE A 1 313 ? -16.148 9.788 15.020 1.00 89.75 313 PHE A O 1
ATOM 2496 N N . PHE A 1 314 ? -14.093 9.937 14.117 1.00 89.56 314 PHE A N 1
ATOM 2497 C CA . PHE A 1 314 ? -13.804 8.495 14.075 1.00 89.56 314 PHE A CA 1
ATOM 2498 C C . PHE A 1 314 ? -14.843 7.692 13.280 1.00 89.56 314 PHE A C 1
ATOM 2500 O O . PHE A 1 314 ? -15.184 6.555 13.621 1.00 89.56 314 PHE A O 1
ATOM 2507 N N . LEU A 1 315 ? -15.364 8.291 12.206 1.00 87.56 315 LEU A N 1
ATOM 2508 C CA . LEU A 1 315 ? -16.378 7.664 11.361 1.00 87.56 315 LEU A CA 1
ATOM 2509 C C . LEU A 1 315 ? -15.884 6.369 10.708 1.00 87.56 315 LEU A C 1
ATOM 2511 O O . LEU A 1 315 ? -16.700 5.500 10.410 1.00 87.56 315 LEU A O 1
ATOM 2515 N N . ASP A 1 316 ? -14.570 6.209 10.548 1.00 87.75 316 ASP A N 1
ATOM 2516 C CA . ASP A 1 316 ? -13.940 4.959 10.125 1.00 87.75 316 ASP A CA 1
ATOM 2517 C C . ASP A 1 316 ? -14.190 3.821 11.131 1.00 87.75 316 ASP A C 1
ATOM 2519 O O . ASP A 1 316 ? -14.603 2.733 10.740 1.00 87.75 316 ASP A O 1
ATOM 2523 N N . GLN A 1 317 ? -14.042 4.072 12.435 1.00 89.56 317 GLN A N 1
ATOM 2524 C CA . GLN A 1 317 ? -14.301 3.060 13.468 1.00 89.56 317 GLN A CA 1
ATOM 2525 C C . GLN A 1 317 ? -15.799 2.746 13.591 1.00 89.56 317 GLN A C 1
ATOM 2527 O O . GLN A 1 317 ? -16.188 1.585 13.740 1.00 89.56 317 GLN A O 1
ATOM 2532 N N . THR A 1 318 ? -16.657 3.761 13.458 1.00 89.19 318 THR A N 1
ATOM 2533 C CA . THR A 1 318 ? -18.116 3.573 13.407 1.00 89.19 318 THR A CA 1
ATOM 2534 C C . THR A 1 318 ? -18.529 2.734 12.195 1.00 89.19 318 THR A C 1
ATOM 2536 O O . THR A 1 318 ? -19.365 1.832 12.317 1.00 89.19 318 THR A O 1
ATOM 2539 N N . ALA A 1 319 ? -17.933 2.992 11.028 1.00 90.25 319 ALA A N 1
ATOM 2540 C CA . ALA A 1 319 ? -18.182 2.220 9.819 1.00 90.25 319 ALA A CA 1
ATOM 2541 C C . ALA A 1 319 ? -17.701 0.771 9.959 1.00 90.25 319 ALA A C 1
ATOM 2543 O O . ALA A 1 319 ? -18.475 -0.133 9.648 1.00 90.25 319 ALA A O 1
ATOM 2544 N N . ALA A 1 320 ? -16.509 0.536 10.512 1.00 91.25 320 ALA A N 1
ATOM 2545 C CA . ALA A 1 320 ? -15.988 -0.804 10.779 1.00 91.25 320 ALA A CA 1
ATOM 2546 C C . ALA A 1 320 ? -16.911 -1.612 11.713 1.00 91.25 320 ALA A C 1
ATOM 2548 O O . ALA A 1 320 ? -17.351 -2.712 11.370 1.00 91.25 320 ALA A O 1
ATOM 2549 N N . GLY A 1 321 ? -17.310 -1.040 12.856 1.00 90.44 321 GLY A N 1
ATOM 2550 C CA . GLY A 1 321 ? -18.219 -1.706 13.797 1.00 90.44 321 GLY A CA 1
ATOM 2551 C C . GLY A 1 321 ? -19.594 -2.014 13.188 1.00 90.44 321 GLY A C 1
ATOM 2552 O O . GLY A 1 321 ? -20.152 -3.105 13.371 1.00 90.44 321 GLY A O 1
ATOM 2553 N N . ARG A 1 322 ? -20.144 -1.087 12.393 1.00 90.94 322 ARG A N 1
ATOM 2554 C CA . ARG A 1 322 ? -21.401 -1.322 11.668 1.00 90.94 322 ARG A CA 1
ATOM 2555 C C . ARG A 1 322 ? -21.241 -2.378 10.574 1.00 90.94 322 ARG A C 1
ATOM 2557 O O . ARG A 1 322 ? -22.146 -3.195 10.401 1.00 90.94 322 ARG A O 1
ATOM 2564 N N . ALA A 1 323 ? -20.119 -2.386 9.858 1.00 92.31 323 ALA A N 1
ATOM 2565 C CA . ALA A 1 323 ? -19.821 -3.383 8.838 1.00 92.31 323 ALA A CA 1
ATOM 2566 C C . ALA A 1 323 ? -19.770 -4.785 9.456 1.00 92.31 323 ALA A C 1
ATOM 2568 O O . ALA A 1 323 ? -20.482 -5.663 8.976 1.00 92.31 323 ALA A O 1
ATOM 2569 N N . LEU A 1 324 ? -19.057 -4.975 10.573 1.00 90.25 324 LEU A N 1
ATOM 2570 C CA . LEU A 1 324 ? -19.028 -6.250 11.304 1.00 90.25 324 LEU A CA 1
ATOM 2571 C C . LEU A 1 324 ? -20.423 -6.717 11.730 1.00 90.25 324 LEU A C 1
ATOM 2573 O O . LEU A 1 324 ? -20.764 -7.888 11.569 1.00 90.25 324 LEU A O 1
ATOM 2577 N N . THR A 1 325 ? -21.264 -5.797 12.209 1.00 90.06 325 THR A N 1
ATOM 2578 C CA . THR A 1 325 ? -22.657 -6.111 12.565 1.00 90.06 325 THR A CA 1
ATOM 2579 C C . THR A 1 325 ? -23.441 -6.632 11.353 1.00 90.06 325 THR A C 1
ATOM 2581 O O . THR A 1 325 ? -24.160 -7.627 11.449 1.00 90.06 325 THR A O 1
ATOM 2584 N N . LEU A 1 326 ? -23.303 -5.985 10.191 1.00 91.94 326 LEU A N 1
ATOM 2585 C CA . LEU A 1 326 ? -23.996 -6.379 8.959 1.00 91.94 326 LEU A CA 1
ATOM 2586 C C . LEU A 1 326 ? -23.451 -7.686 8.369 1.00 91.94 326 LEU A C 1
ATOM 2588 O O . LEU A 1 326 ? -24.241 -8.514 7.908 1.00 91.94 326 LEU A O 1
ATOM 2592 N N . VAL A 1 327 ? -22.133 -7.897 8.438 1.00 89.00 327 VAL A N 1
ATOM 2593 C CA . VAL A 1 327 ? -21.463 -9.153 8.070 1.00 89.00 327 VAL A CA 1
ATOM 2594 C C . VAL A 1 327 ? -21.998 -10.299 8.931 1.00 89.00 327 VAL A C 1
ATOM 2596 O O . VAL A 1 327 ? -22.469 -11.296 8.384 1.00 89.00 327 VAL A O 1
ATOM 2599 N N . GLY A 1 328 ? -22.028 -10.134 10.260 1.00 85.81 328 GLY A N 1
ATOM 2600 C CA . GLY A 1 328 ? -22.559 -11.135 11.192 1.00 85.81 328 GLY A CA 1
ATOM 2601 C C . GLY A 1 328 ? -24.039 -11.460 10.953 1.00 85.81 328 GLY A C 1
ATOM 2602 O O . GLY A 1 328 ? -24.456 -12.609 11.063 1.00 85.81 328 GLY A O 1
ATOM 2603 N N . GLN A 1 329 ? -24.829 -10.472 10.522 1.00 89.62 329 GLN A N 1
ATOM 2604 C CA . GLN A 1 329 ? -26.234 -10.654 10.128 1.00 89.62 329 GLN A CA 1
ATOM 2605 C C . GLN A 1 329 ? -26.420 -11.201 8.700 1.00 89.62 329 GLN A C 1
ATOM 2607 O O . GLN A 1 329 ? -27.558 -11.323 8.242 1.00 89.62 329 GLN A O 1
ATOM 2612 N N . ARG A 1 330 ? -25.336 -11.494 7.966 1.00 87.19 330 ARG A N 1
ATOM 2613 C CA . ARG A 1 330 ? -25.342 -11.889 6.542 1.00 87.19 330 ARG A CA 1
ATOM 2614 C C . ARG A 1 330 ? -26.063 -10.891 5.621 1.00 87.19 330 ARG A C 1
ATOM 2616 O O . ARG A 1 330 ? -26.515 -11.246 4.530 1.00 87.19 330 ARG A O 1
ATOM 2623 N N . LYS A 1 331 ? -26.146 -9.621 6.030 1.00 90.50 331 LYS A N 1
ATOM 2624 C CA . LYS A 1 331 ? -26.745 -8.515 5.265 1.00 90.50 331 LYS A CA 1
ATOM 2625 C C . LYS A 1 331 ? -25.687 -7.833 4.405 1.00 90.50 331 LYS A C 1
ATOM 2627 O O . LYS A 1 331 ? -25.405 -6.649 4.560 1.00 90.50 331 LYS A O 1
ATOM 2632 N N . LEU A 1 332 ? -25.086 -8.612 3.511 1.00 91.00 332 LEU A N 1
ATOM 2633 C CA . LEU A 1 332 ? -24.045 -8.142 2.604 1.00 91.00 332 LEU A CA 1
ATOM 2634 C C . LEU A 1 332 ? -24.615 -7.775 1.227 1.00 91.00 332 LEU A C 1
ATOM 2636 O O . LEU A 1 332 ? -25.550 -8.439 0.757 1.00 91.00 332 LEU A O 1
ATOM 2640 N N . PRO A 1 333 ? -24.029 -6.771 0.546 1.00 91.44 333 PRO A N 1
ATOM 2641 C CA . PRO A 1 333 ? -24.226 -6.552 -0.882 1.00 91.44 333 PRO A CA 1
ATOM 2642 C C . PRO A 1 333 ? -24.085 -7.849 -1.688 1.00 91.44 333 PRO A C 1
ATOM 2644 O O . PRO A 1 333 ? -23.246 -8.696 -1.385 1.00 91.44 333 PRO A O 1
ATOM 2647 N N . ALA A 1 334 ? -24.897 -8.006 -2.739 1.00 91.06 334 ALA A N 1
ATOM 2648 C CA . ALA A 1 334 ? -24.967 -9.258 -3.495 1.00 91.06 334 ALA A CA 1
ATOM 2649 C C . ALA A 1 334 ? -23.612 -9.698 -4.073 1.00 91.06 334 ALA A C 1
ATOM 2651 O O . ALA A 1 334 ? -23.288 -10.878 -3.989 1.00 91.06 334 ALA A O 1
ATOM 2652 N N . TRP A 1 335 ? -22.817 -8.752 -4.577 1.00 91.50 335 TRP A N 1
ATOM 2653 C CA . TRP A 1 335 ? -21.502 -9.026 -5.156 1.00 91.50 335 TRP A CA 1
ATOM 2654 C C . TRP A 1 335 ? -20.484 -9.532 -4.119 1.00 91.50 335 TRP A C 1
ATOM 2656 O O . TRP A 1 335 ? -19.656 -10.373 -4.441 1.00 91.50 335 TRP A O 1
ATOM 2666 N N . LEU A 1 336 ? -20.574 -9.095 -2.854 1.00 92.38 336 LEU A N 1
ATOM 2667 C CA . LEU A 1 336 ? -19.672 -9.564 -1.791 1.00 92.38 336 LEU A CA 1
ATOM 2668 C C . LEU A 1 336 ? -19.908 -11.027 -1.422 1.00 92.38 336 LEU A C 1
ATOM 2670 O O . LEU A 1 336 ? -18.994 -11.705 -0.969 1.00 92.38 336 LEU A O 1
ATOM 2674 N N . ARG A 1 337 ? -21.130 -11.527 -1.632 1.00 89.56 337 ARG A N 1
ATOM 2675 C CA . ARG A 1 337 ? -21.475 -12.935 -1.389 1.00 89.56 337 ARG A CA 1
ATOM 2676 C C . ARG A 1 337 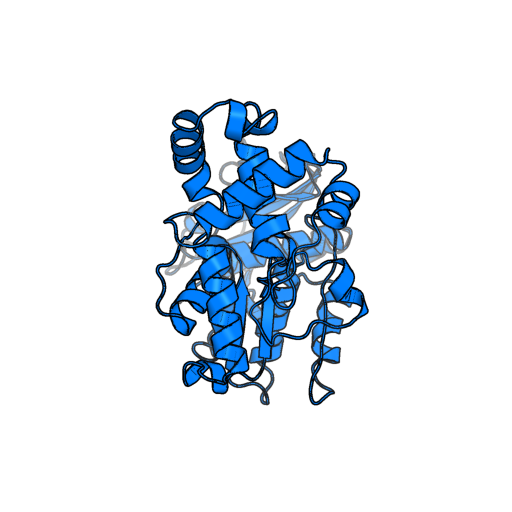? -20.932 -13.881 -2.460 1.00 89.56 337 ARG A C 1
ATOM 2678 O O . ARG A 1 337 ? -21.033 -15.085 -2.280 1.00 89.56 337 ARG A O 1
ATOM 2685 N N . GLN A 1 338 ? -20.420 -13.335 -3.561 1.00 90.38 338 GLN A N 1
ATOM 2686 C CA . GLN A 1 338 ? -19.859 -14.087 -4.682 1.00 90.38 338 GLN A CA 1
ATOM 2687 C C . GLN A 1 338 ? -18.330 -14.158 -4.624 1.00 90.38 338 GLN A C 1
ATOM 2689 O O . GLN A 1 338 ? -17.742 -14.737 -5.522 1.00 90.38 338 GLN A O 1
ATOM 2694 N N . ILE A 1 339 ? -17.690 -13.541 -3.623 1.00 91.31 339 ILE A N 1
ATOM 2695 C CA . ILE A 1 339 ? -16.230 -13.510 -3.506 1.00 91.31 339 ILE A CA 1
ATOM 2696 C C . ILE A 1 339 ? -15.699 -14.888 -3.111 1.00 91.31 339 ILE A C 1
ATOM 2698 O O . ILE A 1 339 ? -16.089 -15.431 -2.080 1.00 91.31 339 ILE A O 1
ATOM 2702 N N . ASP A 1 340 ? -14.748 -15.384 -3.899 1.00 89.00 340 ASP A N 1
ATOM 2703 C CA . ASP A 1 340 ? -14.071 -16.667 -3.701 1.00 89.00 340 ASP A CA 1
ATOM 2704 C C . ASP A 1 340 ? -12.754 -16.508 -2.919 1.00 89.00 340 ASP A C 1
ATOM 2706 O O . ASP A 1 340 ? -12.251 -17.459 -2.326 1.00 89.00 340 ASP A O 1
ATOM 2710 N N . GLY A 1 341 ? -12.179 -15.298 -2.898 1.00 89.75 341 GLY A N 1
ATOM 2711 C CA . GLY A 1 341 ? -10.918 -15.024 -2.207 1.00 89.75 341 GLY A CA 1
ATOM 2712 C C . GLY A 1 341 ? -10.762 -13.573 -1.760 1.00 89.75 341 GLY A C 1
ATOM 2713 O O . GLY A 1 341 ? -11.109 -12.641 -2.485 1.00 89.75 341 GLY A O 1
ATOM 2714 N N . LEU A 1 342 ? -10.201 -13.382 -0.564 1.00 92.12 342 LEU A N 1
ATOM 2715 C CA . LEU A 1 342 ? -9.914 -12.077 0.030 1.00 92.12 342 LEU A CA 1
ATOM 2716 C C . LEU A 1 342 ? -8.408 -11.914 0.243 1.00 92.12 342 LEU A C 1
ATOM 2718 O O . LEU A 1 342 ? -7.761 -12.742 0.880 1.00 92.12 342 LEU A O 1
ATOM 2722 N N . ILE A 1 343 ? -7.864 -10.808 -0.251 1.00 93.12 343 ILE A N 1
ATOM 2723 C CA . ILE A 1 343 ? -6.478 -10.406 -0.049 1.00 93.12 343 ILE A CA 1
ATOM 2724 C C . ILE A 1 343 ? -6.489 -9.028 0.603 1.00 93.12 343 ILE A C 1
ATOM 2726 O O . ILE A 1 343 ? -7.112 -8.105 0.081 1.00 93.12 343 ILE A O 1
ATOM 2730 N N . VAL A 1 344 ? -5.785 -8.881 1.725 1.00 93.12 344 VAL A N 1
ATOM 2731 C CA . VAL A 1 344 ? -5.684 -7.615 2.461 1.00 93.12 344 VAL A CA 1
ATOM 2732 C C . VAL A 1 344 ? -4.224 -7.163 2.502 1.00 93.12 344 VAL A C 1
ATOM 2734 O O . VAL A 1 344 ? -3.355 -7.899 2.968 1.00 93.12 344 VAL A O 1
ATOM 2737 N N . ASP A 1 345 ? -3.956 -5.956 2.009 1.00 92.00 345 ASP A N 1
ATOM 2738 C CA . ASP A 1 345 ? -2.651 -5.285 2.078 1.00 92.00 345 ASP A CA 1
ATOM 2739 C C . ASP A 1 345 ? -2.688 -4.116 3.073 1.00 92.00 345 ASP A C 1
ATOM 2741 O O . ASP A 1 345 ? -3.745 -3.551 3.346 1.00 92.00 345 ASP A O 1
ATOM 2745 N N . GLU A 1 346 ? -1.519 -3.731 3.585 1.00 86.56 346 GLU A N 1
ATOM 2746 C CA . GLU A 1 346 ? -1.347 -2.691 4.612 1.00 86.56 346 GLU A CA 1
ATOM 2747 C C . GLU A 1 346 ? -2.094 -2.978 5.935 1.00 86.56 346 GLU A C 1
ATOM 2749 O O . GLU A 1 346 ? -2.521 -2.065 6.634 1.00 86.56 346 GLU A O 1
ATOM 2754 N N . VAL A 1 347 ? -2.193 -4.256 6.335 1.00 83.44 347 VAL A N 1
ATOM 2755 C CA . VAL A 1 347 ? -2.840 -4.682 7.600 1.00 83.44 347 VAL A CA 1
ATOM 2756 C C . VAL A 1 347 ? -2.276 -3.951 8.827 1.00 83.44 347 VAL A C 1
ATOM 2758 O O . VAL A 1 347 ? -2.998 -3.722 9.791 1.00 83.44 347 VAL A O 1
ATOM 2761 N N . GLN A 1 348 ? -0.999 -3.551 8.803 1.00 80.31 348 GLN A N 1
ATOM 2762 C CA . GLN A 1 348 ? -0.373 -2.822 9.911 1.00 80.31 348 GLN A CA 1
ATOM 2763 C C . GLN A 1 348 ? -0.983 -1.439 10.193 1.00 80.31 348 GLN A C 1
ATOM 2765 O O . GLN A 1 348 ? -0.762 -0.905 11.277 1.00 80.31 348 GLN A O 1
ATOM 2770 N N . ASP A 1 349 ? -1.704 -0.856 9.233 1.00 82.94 349 ASP A N 1
ATOM 2771 C CA . ASP A 1 349 ? -2.320 0.469 9.364 1.00 82.94 349 ASP A CA 1
ATOM 2772 C C . ASP A 1 349 ? -3.775 0.386 9.880 1.00 82.94 349 ASP A C 1
ATOM 2774 O O . ASP A 1 349 ? -4.421 1.410 10.126 1.00 82.94 349 ASP A O 1
ATOM 2778 N N . LEU A 1 350 ? -4.285 -0.835 10.082 1.00 87.44 350 LEU A N 1
ATOM 2779 C CA . LEU A 1 350 ? -5.641 -1.122 10.546 1.00 87.44 350 LEU A CA 1
ATOM 2780 C C . LEU A 1 350 ? -5.725 -1.194 12.075 1.00 87.44 350 LEU A C 1
ATOM 2782 O O . LEU A 1 350 ? -4.790 -1.620 12.757 1.00 87.44 350 LEU A O 1
ATOM 2786 N N . THR A 1 351 ? -6.875 -0.802 12.627 1.00 89.31 351 THR A N 1
ATOM 2787 C CA . THR A 1 351 ? -7.204 -1.090 14.031 1.00 89.31 351 THR A CA 1
ATOM 2788 C C . THR A 1 351 ? -7.641 -2.547 14.195 1.00 89.31 351 THR A C 1
ATOM 2790 O O . THR A 1 351 ? -7.975 -3.214 13.220 1.00 89.31 351 THR A O 1
ATOM 2793 N N . LEU A 1 352 ? -7.677 -3.058 15.431 1.00 87.69 352 LEU A N 1
ATOM 2794 C CA . LEU A 1 352 ? -8.107 -4.440 15.682 1.00 87.69 352 LEU A CA 1
ATOM 2795 C C . LEU A 1 352 ? -9.568 -4.680 15.263 1.00 87.69 352 LEU A C 1
ATOM 2797 O O . LEU A 1 352 ? -9.910 -5.789 14.895 1.00 87.69 352 LEU A O 1
ATOM 2801 N N . LEU A 1 353 ? -10.412 -3.647 15.298 1.00 87.88 353 LEU A N 1
ATOM 2802 C CA . LEU A 1 353 ? -11.795 -3.686 14.824 1.00 87.88 353 LEU A CA 1
ATOM 2803 C C . LEU A 1 353 ? -11.905 -3.844 13.298 1.00 87.88 353 LEU A C 1
ATOM 2805 O O . LEU A 1 353 ? -12.910 -4.340 12.800 1.00 87.88 353 LEU A O 1
ATOM 2809 N N . GLN A 1 354 ? -10.904 -3.362 12.564 1.00 89.12 354 GLN A N 1
ATOM 2810 C CA . GLN A 1 354 ? -10.860 -3.380 11.101 1.00 89.12 354 GLN A CA 1
ATOM 2811 C C . GLN A 1 354 ? -10.230 -4.660 10.532 1.00 89.12 354 GLN A C 1
ATOM 2813 O O . GLN A 1 354 ? -10.416 -4.946 9.349 1.00 89.12 354 GLN A O 1
ATOM 2818 N N . ILE A 1 355 ? -9.466 -5.383 11.356 1.00 85.81 355 ILE A N 1
ATOM 2819 C CA . ILE A 1 355 ? -8.888 -6.702 11.058 1.00 85.81 355 ILE A CA 1
ATOM 2820 C C . ILE A 1 355 ? -9.943 -7.769 11.333 1.00 85.81 355 ILE A C 1
ATOM 2822 O O . ILE A 1 355 ? -10.096 -8.656 10.463 1.00 85.81 355 ILE A O 1
#